Protein AF-A0A2V5S3P6-F1 (afdb_monomer_lite)

Secondary structure (DSSP, 8-state):
----SS---EEEE---------SS---------EEEEE----SSTT---S-EEEETT--EEEESB-GGGS-TT----SEEEEEE-TTS-EEEEE-SGGG-EEEEEEEEE-TTS-EEEEEEEEE-BTTTBTT-SSEEEEEE-TT--EEEEETTTTEEEEE--TT-SSS-TTSBPPPPTTS--SSPPPTTEEE-BTTTSTTSBS--------

pLDDT: mean 84.33, std 18.81, range [26.22, 98.81]

Radius of gyration: 18.45 Å; chains: 1; bounding box: 47×43×59 Å

Sequence (210 aa):
MIYAGKRWLQILKSCRVCENQNLEPVESIVMPKEWYVSFHGGEEKASLNNIHVYSTEGKELRKALNKKSLPEDIVLRELRGFVFGPDQNLYVVNSYFEYSEVLKFKGARNKNGQHDFVQIFVKRHPKMNPGIDHPFNVAFDSEGDLYVSSQNTSLVARYHGPVSKTGEPGTPMPLPEGLGLETELPPGTFVPSAKLESNGLLEVRGVIFA

Foldseek 3Di:
DDDDDPWDKDKDWDDDDDDDDDDDPDPPPPPFTKIWIFTFFADDPPGPLFIWIAGPVGHTDDTAADPVLDDPPDGRGGWAAWDQFPVRWIWIARFDAQALFTWTWGNDADPSNYTHGDGGQAGDDVAQAPQSHRWAYWEADPVQWIWIQHFPQQFIFIFAGPPHPPDDGRGTDAEDPPDDPPDDDGGRGPFGDCVRPVPGGPGDHDDYDD

Structure (mmCIF, N/CA/C/O backbone):
data_AF-A0A2V5S3P6-F1
#
_entry.id   AF-A0A2V5S3P6-F1
#
loop_
_atom_site.group_PDB
_atom_site.id
_atom_site.type_symbol
_atom_site.label_atom_id
_atom_site.label_alt_id
_atom_site.label_comp_id
_atom_site.label_asym_id
_atom_site.label_entity_id
_atom_site.label_seq_id
_atom_site.pdbx_PDB_ins_code
_atom_site.Cartn_x
_atom_site.Cartn_y
_atom_site.Cartn_z
_atom_site.occupancy
_atom_site.B_iso_or_equiv
_atom_site.auth_seq_id
_atom_site.auth_comp_id
_atom_site.auth_asym_id
_atom_site.auth_atom_id
_atom_site.pdbx_PDB_model_num
ATOM 1 N N . MET A 1 1 ? -30.965 -0.345 -3.573 1.00 27.86 1 MET A N 1
ATOM 2 C CA . MET A 1 1 ? -30.393 -0.180 -4.928 1.00 27.86 1 MET A CA 1
ATOM 3 C C . MET A 1 1 ? -29.499 1.043 -4.908 1.00 27.86 1 MET A C 1
ATOM 5 O O . MET A 1 1 ? -30.018 2.136 -4.742 1.00 27.86 1 MET A O 1
ATOM 9 N N . ILE A 1 2 ? -28.182 0.873 -4.999 1.00 26.94 2 ILE A N 1
ATOM 10 C CA . ILE A 1 2 ? -27.252 2.001 -5.120 1.00 26.94 2 ILE A CA 1
ATOM 11 C C . ILE A 1 2 ? -26.622 1.875 -6.503 1.00 26.94 2 ILE A C 1
ATOM 13 O O . ILE A 1 2 ? -25.855 0.951 -6.760 1.00 26.94 2 ILE A O 1
ATOM 17 N N . TYR A 1 3 ? -27.034 2.760 -7.407 1.00 26.22 3 TYR A N 1
ATOM 18 C CA . TYR A 1 3 ? -26.443 2.909 -8.731 1.00 26.22 3 TYR A CA 1
ATOM 19 C C . TYR A 1 3 ? -25.024 3.467 -8.564 1.00 26.22 3 TYR A C 1
ATOM 21 O O . TYR A 1 3 ? -24.847 4.631 -8.210 1.00 26.22 3 TYR A O 1
ATOM 29 N N . ALA A 1 4 ? -24.010 2.637 -8.802 1.00 31.80 4 ALA A N 1
ATOM 30 C CA . ALA A 1 4 ? -22.616 3.057 -8.851 1.00 31.80 4 ALA A CA 1
ATOM 31 C C . ALA A 1 4 ? -22.201 3.249 -10.315 1.00 31.80 4 ALA A C 1
ATOM 33 O O . ALA A 1 4 ? -21.806 2.308 -11.000 1.00 31.80 4 ALA A O 1
ATOM 34 N N . GLY A 1 5 ? -22.293 4.485 -10.808 1.00 32.88 5 GLY A N 1
ATOM 35 C CA . GLY A 1 5 ? -21.608 4.871 -12.039 1.00 32.88 5 GLY A CA 1
ATOM 36 C C . GLY A 1 5 ? -20.095 4.789 -11.823 1.00 32.88 5 GLY A C 1
ATOM 37 O O . GLY A 1 5 ? -19.582 5.458 -10.936 1.00 32.88 5 GLY A O 1
ATOM 38 N N . LYS A 1 6 ? -19.404 3.935 -12.592 1.00 33.91 6 LYS A N 1
ATOM 39 C CA . LYS A 1 6 ? -17.932 3.810 -12.708 1.00 33.91 6 LYS A CA 1
ATOM 40 C C . LYS A 1 6 ? -17.127 4.052 -11.410 1.00 33.91 6 LYS A C 1
ATOM 42 O O . LYS A 1 6 ? -16.164 4.814 -11.418 1.00 33.91 6 LYS A O 1
ATOM 47 N N . ARG A 1 7 ? -17.489 3.409 -10.295 1.00 38.66 7 ARG A N 1
ATOM 48 C CA . ARG A 1 7 ? -16.716 3.455 -9.038 1.00 38.66 7 ARG A CA 1
ATOM 49 C C . ARG A 1 7 ? -16.310 2.044 -8.622 1.00 38.66 7 ARG A C 1
ATOM 51 O O . ARG A 1 7 ? -17.152 1.154 -8.567 1.00 38.66 7 ARG A O 1
ATOM 58 N N . TRP A 1 8 ? -15.018 1.857 -8.364 1.00 46.19 8 TRP A N 1
ATOM 59 C CA . TRP A 1 8 ? -14.445 0.607 -7.860 1.00 46.19 8 TRP A CA 1
ATOM 60 C C . TRP A 1 8 ? -14.711 0.468 -6.359 1.00 46.19 8 TRP A C 1
ATOM 62 O O . TRP A 1 8 ? -14.693 1.466 -5.639 1.00 46.19 8 TRP A O 1
ATOM 72 N N . LEU A 1 9 ? -14.965 -0.761 -5.904 1.00 42.97 9 LEU A N 1
ATOM 73 C CA . LEU A 1 9 ? -15.292 -1.091 -4.518 1.00 42.97 9 LEU A CA 1
ATOM 74 C C . LEU A 1 9 ? -14.493 -2.328 -4.098 1.00 42.97 9 LEU A C 1
ATOM 76 O O . LEU A 1 9 ? -14.594 -3.365 -4.751 1.00 42.97 9 LEU A O 1
ATOM 80 N N . GLN A 1 10 ? -13.738 -2.232 -3.005 1.00 62.22 10 GLN A N 1
ATOM 81 C CA . GLN A 1 10 ? -13.114 -3.388 -2.360 1.00 62.22 10 GLN A CA 1
ATOM 82 C C . GLN A 1 10 ? -13.730 -3.595 -0.978 1.00 62.22 10 GLN A C 1
ATOM 84 O O . GLN A 1 10 ? -13.908 -2.638 -0.223 1.00 62.22 10 GLN A O 1
ATOM 89 N N . ILE A 1 11 ? -14.065 -4.849 -0.662 1.00 61.72 11 ILE A N 1
ATOM 90 C CA . ILE A 1 11 ? -14.705 -5.248 0.594 1.00 61.72 11 ILE A CA 1
ATOM 91 C C . ILE A 1 11 ? -13.843 -6.320 1.254 1.00 61.72 11 ILE A C 1
ATOM 93 O O . ILE A 1 11 ? -13.589 -7.362 0.652 1.00 61.72 11 ILE A O 1
ATOM 97 N N . LEU A 1 12 ? -13.449 -6.092 2.506 1.00 65.56 12 LEU A N 1
ATOM 98 C CA . LEU A 1 12 ? -12.812 -7.108 3.343 1.00 65.56 12 LEU A CA 1
ATOM 99 C C . LEU A 1 12 ? -13.723 -7.455 4.528 1.00 65.56 12 LEU A C 1
ATOM 101 O O . LEU A 1 12 ? -14.222 -6.560 5.218 1.00 65.56 12 LEU A O 1
ATOM 105 N N . LYS A 1 13 ? -13.914 -8.754 4.784 1.00 56.31 13 LYS A N 1
ATOM 106 C CA . LYS A 1 13 ? -14.600 -9.266 5.979 1.00 56.31 13 LYS A CA 1
ATOM 107 C C . LYS A 1 13 ? -13.565 -9.568 7.062 1.00 56.31 13 LYS A C 1
ATOM 109 O O . LYS A 1 13 ? -12.639 -10.332 6.816 1.00 56.31 13 LYS A O 1
ATOM 114 N N . SER A 1 14 ? -13.727 -9.006 8.258 1.00 43.50 14 SER A N 1
ATOM 115 C CA . SER A 1 14 ? -12.896 -9.369 9.415 1.00 43.50 14 SER A CA 1
ATOM 116 C C . SER A 1 14 ? -13.523 -10.543 10.175 1.00 43.50 14 SER A C 1
ATOM 118 O O . SER A 1 14 ? -14.691 -10.471 10.556 1.00 43.50 14 SER A O 1
ATOM 120 N N . CYS A 1 15 ? -12.763 -11.619 10.400 1.00 37.69 15 CYS A N 1
ATOM 121 C CA . CYS A 1 15 ? -13.122 -12.724 11.291 1.00 37.69 15 CYS A CA 1
ATOM 122 C C . CYS A 1 15 ? -11.864 -13.138 12.075 1.00 37.69 15 CYS A C 1
ATOM 124 O O . CYS A 1 15 ? -10.839 -13.422 11.462 1.00 37.69 15 CYS A O 1
ATOM 126 N N . ARG A 1 16 ? -11.912 -13.152 13.412 1.00 49.88 16 ARG A N 1
ATOM 127 C CA . ARG A 1 16 ? -10.867 -13.752 14.261 1.00 49.88 16 ARG A CA 1
ATOM 128 C C . ARG A 1 16 ? -11.529 -14.734 15.216 1.00 49.88 16 ARG A C 1
ATOM 130 O O . ARG A 1 16 ? -12.389 -14.329 15.991 1.00 49.88 16 ARG A O 1
ATOM 137 N N . VAL A 1 17 ? -11.090 -15.987 15.170 1.00 36.72 17 VAL A N 1
ATOM 138 C CA . VAL A 1 17 ? -11.296 -16.976 16.231 1.00 36.72 17 VAL A CA 1
ATOM 139 C C . VAL A 1 17 ? -9.906 -17.289 16.778 1.00 36.72 17 VAL A C 1
ATOM 141 O O . VAL A 1 17 ? -9.041 -17.724 16.024 1.00 36.72 17 VAL A O 1
ATOM 144 N N . CYS A 1 18 ? -9.674 -17.001 18.057 1.00 35.94 18 CYS A N 1
ATOM 145 C CA . CYS A 1 18 ? -8.520 -17.509 18.794 1.00 35.94 18 CYS A CA 1
ATOM 146 C C . CYS A 1 18 ? -9.047 -18.612 19.711 1.00 35.94 18 CYS A C 1
ATOM 148 O O . CYS A 1 18 ? -9.806 -18.321 20.630 1.00 35.94 18 CYS A O 1
ATOM 150 N N . GLU A 1 19 ? -8.672 -19.859 19.453 1.00 40.91 19 GLU A N 1
ATOM 151 C CA . GLU A 1 19 ? -8.970 -20.994 20.326 1.00 40.91 19 GLU A CA 1
ATOM 152 C C . GLU A 1 19 ? -7.702 -21.361 21.102 1.00 40.91 19 GLU A C 1
ATOM 154 O O . GLU A 1 19 ? -6.675 -21.656 20.493 1.00 40.91 19 GLU A O 1
ATOM 159 N N . ASN A 1 20 ? -7.762 -21.331 22.440 1.00 36.97 20 ASN A N 1
ATOM 160 C CA . ASN A 1 20 ? -7.074 -22.321 23.269 1.00 36.97 20 ASN A CA 1
ATOM 1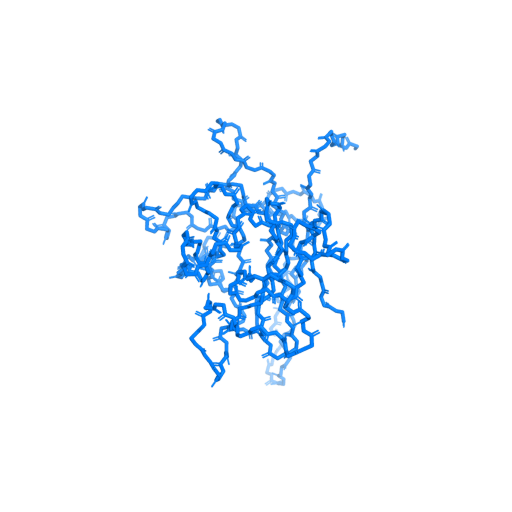61 C C . ASN A 1 20 ? -7.596 -22.356 24.720 1.00 36.97 20 ASN A C 1
ATOM 163 O O . ASN A 1 20 ? -7.468 -21.396 25.471 1.00 36.97 20 ASN A O 1
ATOM 167 N N . GLN A 1 21 ? -8.175 -23.520 25.024 1.00 50.41 21 GLN A N 1
ATOM 168 C CA . GLN A 1 21 ? -8.233 -24.323 26.253 1.00 50.41 21 GLN A CA 1
ATOM 169 C C . GLN A 1 21 ? -8.427 -23.675 27.640 1.00 50.41 21 GLN A C 1
ATOM 171 O O . GLN A 1 21 ? -7.548 -23.014 28.179 1.00 50.41 21 GLN A O 1
ATOM 176 N N . ASN A 1 22 ? -9.552 -24.098 28.242 1.00 51.78 22 ASN A N 1
ATOM 177 C CA . ASN A 1 22 ? -9.883 -24.233 29.666 1.00 51.78 22 ASN A CA 1
ATOM 178 C C . ASN A 1 22 ? -9.693 -23.000 30.554 1.00 51.78 22 ASN A C 1
ATOM 180 O O . ASN A 1 22 ? -8.595 -22.801 31.050 1.00 51.78 22 ASN A O 1
ATOM 184 N N . LEU A 1 23 ? -10.795 -22.283 30.837 1.00 44.12 23 LEU A N 1
ATOM 185 C CA . LEU A 1 23 ? -11.128 -21.592 32.102 1.00 44.12 23 LEU A CA 1
ATOM 186 C C . LEU A 1 23 ? -12.479 -20.853 31.931 1.00 44.12 23 LEU A C 1
ATOM 188 O O . LEU A 1 23 ? -12.501 -19.897 31.170 1.00 44.12 23 LEU A O 1
ATOM 192 N N . GLU A 1 24 ? -13.536 -21.294 32.647 1.00 44.84 24 GLU A N 1
ATOM 193 C CA . GLU A 1 24 ? -14.868 -20.660 32.897 1.00 44.84 24 GLU A CA 1
ATOM 194 C C . GLU A 1 24 ? -15.646 -20.073 31.679 1.00 44.84 24 GLU A C 1
ATOM 196 O O . GLU A 1 24 ? -15.059 -19.688 30.673 1.00 44.84 24 GLU A O 1
ATOM 201 N N . PRO A 1 25 ? -16.995 -19.984 31.691 1.00 42.31 25 PRO A N 1
ATOM 202 C CA . PRO A 1 25 ? -17.735 -19.427 30.560 1.00 42.31 25 PRO A CA 1
ATOM 203 C C . PRO A 1 25 ? -17.554 -17.903 30.524 1.00 42.31 25 PRO A C 1
ATOM 205 O O . PRO A 1 25 ? -18.368 -17.143 31.043 1.00 42.31 25 PRO A O 1
ATOM 208 N N . VAL A 1 26 ? -16.469 -17.439 29.904 1.00 47.41 26 VAL A N 1
ATOM 209 C CA . VAL A 1 26 ? -16.343 -16.046 29.484 1.00 47.41 26 VAL A CA 1
ATOM 210 C C . VAL A 1 26 ? -17.386 -15.844 28.396 1.00 47.41 26 VAL A C 1
ATOM 212 O O . VAL A 1 26 ? -17.332 -16.505 27.358 1.00 47.41 26 VAL A O 1
ATOM 215 N N . GLU A 1 27 ? -18.357 -14.970 28.659 1.00 44.97 27 GLU A N 1
ATOM 216 C CA . GLU A 1 27 ? -19.342 -14.505 27.688 1.00 44.97 27 GLU A CA 1
ATOM 217 C C . GLU A 1 27 ? -18.613 -14.249 26.363 1.00 44.97 27 GLU A C 1
ATOM 219 O O . GLU A 1 27 ? -17.736 -13.384 26.280 1.00 44.97 27 GLU A O 1
ATOM 224 N N . SER A 1 28 ? -18.864 -15.097 25.359 1.00 48.84 28 SER A N 1
ATOM 225 C CA . SER A 1 28 ? -18.112 -15.044 24.113 1.00 48.84 28 SER A CA 1
ATOM 226 C C . SER A 1 28 ? -18.366 -13.673 23.507 1.00 48.84 28 SER A C 1
ATOM 228 O O . SER A 1 28 ? -19.479 -13.399 23.051 1.00 48.84 28 SER A O 1
ATOM 230 N N . ILE A 1 29 ? -17.363 -12.796 23.522 1.00 46.53 29 ILE A N 1
ATOM 231 C CA . ILE A 1 29 ? -17.435 -11.524 22.814 1.00 46.53 29 ILE A CA 1
ATOM 232 C C . ILE A 1 29 ? -17.478 -11.894 21.334 1.00 46.53 29 ILE A C 1
ATOM 234 O O . ILE A 1 29 ? -16.446 -12.063 20.682 1.00 46.53 29 ILE A O 1
ATOM 238 N N . VAL A 1 30 ? -18.687 -12.076 20.801 1.00 52.56 30 VAL A N 1
ATOM 239 C CA . VAL A 1 30 ? -18.917 -12.183 19.368 1.00 52.56 30 VAL A CA 1
ATOM 240 C C . VAL A 1 30 ? -18.540 -10.823 18.819 1.00 52.56 30 VAL A C 1
ATOM 242 O O . VAL A 1 30 ? -19.309 -9.865 18.884 1.00 52.56 30 VAL A O 1
ATOM 245 N N . MET A 1 31 ? -17.305 -10.716 18.339 1.00 54.06 31 MET A N 1
ATOM 246 C CA . MET A 1 31 ? -16.857 -9.524 17.646 1.00 54.06 31 MET A CA 1
ATOM 247 C C . MET A 1 31 ? -17.842 -9.277 16.502 1.00 54.06 31 MET A C 1
ATOM 249 O O . MET A 1 31 ? -18.037 -10.180 15.678 1.00 54.06 31 MET A O 1
ATOM 253 N N . PRO A 1 32 ? -18.497 -8.104 16.449 1.00 60.44 32 PRO A N 1
ATOM 254 C CA . PRO A 1 32 ? -19.438 -7.825 15.383 1.00 60.44 32 PRO A CA 1
ATOM 255 C C . PRO A 1 32 ? -18.713 -7.997 14.050 1.00 60.44 32 PRO A C 1
ATOM 257 O O . PRO A 1 32 ? -17.581 -7.538 13.871 1.00 60.44 32 PRO A O 1
ATOM 260 N N . LYS A 1 33 ? -19.354 -8.715 13.127 1.00 81.44 33 LYS A N 1
ATOM 261 C CA . LYS A 1 33 ? -18.861 -8.842 11.760 1.00 81.44 33 LYS A CA 1
ATOM 262 C C . LYS A 1 33 ? -18.916 -7.450 11.139 1.00 81.44 33 LYS A C 1
ATOM 264 O O . LYS A 1 33 ? -19.984 -6.863 10.992 1.00 81.44 33 LYS A O 1
ATOM 269 N N . GLU A 1 34 ? -17.753 -6.917 10.804 1.00 90.00 34 GLU A N 1
ATOM 270 C CA . GLU A 1 34 ? -17.606 -5.580 10.238 1.00 90.00 34 GLU A CA 1
ATOM 271 C C . GLU A 1 34 ? -17.041 -5.672 8.823 1.00 90.00 34 GLU A C 1
ATOM 273 O O . GLU A 1 34 ? -16.213 -6.539 8.518 1.00 90.00 34 GLU A O 1
ATOM 278 N N . TRP A 1 35 ? -17.490 -4.770 7.955 1.00 93.00 35 TRP A N 1
ATOM 279 C CA . TRP A 1 35 ? -17.031 -4.648 6.577 1.00 93.00 35 TRP A CA 1
ATOM 280 C C . TRP A 1 35 ? -16.175 -3.406 6.435 1.00 93.00 35 TRP A C 1
ATOM 282 O O . TRP A 1 35 ? -16.624 -2.299 6.724 1.00 93.00 35 TRP A O 1
ATOM 292 N N . TYR A 1 36 ? -14.947 -3.599 5.972 1.00 94.94 36 TYR A N 1
ATOM 293 C CA . TYR A 1 36 ? -14.055 -2.511 5.606 1.00 94.94 36 TYR A CA 1
ATOM 294 C C . TYR A 1 36 ? -14.283 -2.207 4.132 1.00 94.94 36 TYR A C 1
ATOM 296 O O . TYR A 1 36 ? -14.281 -3.124 3.308 1.00 94.94 36 TYR A O 1
ATOM 304 N N . VAL A 1 37 ? -14.494 -0.934 3.818 1.00 93.81 37 VAL A N 1
ATOM 305 C CA . VAL A 1 37 ? -14.849 -0.469 2.480 1.00 93.81 37 VAL A CA 1
ATOM 306 C C . VAL A 1 37 ? -13.995 0.743 2.128 1.00 93.81 37 VAL A C 1
ATOM 308 O O . VAL A 1 37 ? -14.043 1.765 2.817 1.00 93.81 37 VAL A O 1
ATOM 311 N N . SER A 1 38 ? -13.200 0.635 1.065 1.00 91.00 38 SER A N 1
ATOM 312 C CA . SER A 1 38 ? -12.535 1.788 0.456 1.00 91.00 38 SER A CA 1
ATOM 313 C C . SER A 1 38 ? -13.420 2.394 -0.631 1.00 91.00 38 SER A C 1
ATOM 315 O O . SER A 1 38 ? -14.218 1.712 -1.275 1.00 91.00 38 SER A O 1
ATOM 317 N N . PHE A 1 39 ? -13.281 3.702 -0.819 1.00 85.38 39 PHE A N 1
ATOM 318 C CA . PHE A 1 39 ? -13.956 4.456 -1.865 1.00 85.38 39 PHE A CA 1
ATOM 319 C C . PHE A 1 39 ? -12.922 5.235 -2.655 1.00 85.38 39 PHE A C 1
ATOM 321 O O . PHE A 1 39 ? -11.867 5.586 -2.127 1.00 85.38 39 PHE A O 1
ATOM 328 N N . HIS A 1 40 ? -13.265 5.572 -3.896 1.00 75.94 40 HIS A N 1
ATOM 329 C CA . HIS A 1 40 ? -12.470 6.525 -4.653 1.00 75.94 40 HIS A CA 1
ATOM 330 C C . HIS A 1 40 ? -12.340 7.839 -3.860 1.00 75.94 40 HIS A C 1
ATOM 332 O O . HIS A 1 40 ? -13.338 8.395 -3.391 1.00 75.94 40 HIS A O 1
ATOM 338 N N . GLY A 1 41 ? -11.095 8.257 -3.642 1.00 79.75 41 GLY A N 1
ATOM 339 C CA . GLY A 1 41 ? -10.736 9.495 -2.954 1.00 79.75 41 GLY A CA 1
ATOM 340 C C . GLY A 1 41 ? -10.376 10.596 -3.947 1.00 79.75 41 GLY A C 1
ATOM 341 O O . GLY A 1 41 ? -10.756 10.523 -5.109 1.00 79.75 41 GLY A O 1
ATOM 342 N N . GLY A 1 42 ? -9.632 11.599 -3.487 1.00 80.38 42 GLY A N 1
ATOM 343 C CA . GLY A 1 42 ? -9.180 12.714 -4.322 1.00 80.38 42 GLY A CA 1
ATOM 344 C C . GLY A 1 42 ? -9.042 14.020 -3.544 1.00 80.38 42 GLY A C 1
ATOM 345 O O . GLY A 1 42 ? -9.050 14.036 -2.310 1.00 80.38 42 GLY A O 1
ATOM 346 N N . GLU A 1 43 ? -8.902 15.129 -4.266 1.00 81.94 43 GLU A N 1
ATOM 347 C CA . GLU A 1 43 ? -8.795 16.474 -3.677 1.00 81.94 43 GLU A CA 1
ATOM 348 C C . GLU A 1 43 ? -10.151 17.142 -3.434 1.00 81.94 43 GLU A C 1
ATOM 350 O O . GLU A 1 43 ? -10.244 18.127 -2.701 1.00 81.94 43 GLU A O 1
ATOM 355 N N . GLU A 1 44 ? -11.225 16.603 -4.013 1.00 82.06 44 GLU A N 1
ATOM 356 C CA . GLU A 1 44 ? -12.555 17.184 -3.874 1.00 82.06 44 GLU A CA 1
ATOM 357 C C . GLU A 1 44 ? -13.019 17.166 -2.414 1.00 82.06 44 GLU A C 1
ATOM 359 O O . GLU A 1 44 ? -12.782 16.205 -1.680 1.00 82.06 44 GLU A O 1
ATOM 364 N N . LYS A 1 45 ? -13.777 18.188 -2.002 1.00 76.12 45 LYS A N 1
ATOM 365 C CA . LYS A 1 45 ? -14.318 18.312 -0.636 1.00 76.12 45 LYS A CA 1
ATOM 366 C C . LYS A 1 45 ? -15.151 17.098 -0.195 1.00 76.12 45 LYS A C 1
ATOM 368 O O . LYS A 1 45 ? -15.219 16.806 0.996 1.00 76.12 45 LYS A O 1
ATOM 373 N N . ALA A 1 46 ? -15.789 16.410 -1.143 1.00 77.31 46 ALA A N 1
ATOM 374 C CA . ALA A 1 46 ? -16.591 15.213 -0.894 1.00 77.31 46 ALA A CA 1
ATOM 375 C C . ALA A 1 46 ? -15.760 13.914 -0.809 1.00 77.31 46 ALA A C 1
ATOM 377 O O . ALA A 1 46 ? -16.317 12.853 -0.523 1.00 77.31 46 ALA A O 1
ATOM 378 N N . SER A 1 47 ? -14.446 13.979 -1.042 1.00 81.12 47 SER A N 1
ATOM 379 C CA . SER A 1 47 ? -13.558 12.816 -1.027 1.00 81.12 47 SER A CA 1
ATOM 380 C C . SER A 1 47 ? -13.451 12.222 0.372 1.00 81.12 47 SER A C 1
ATOM 382 O O . SER A 1 47 ? -13.118 12.900 1.347 1.00 81.12 47 SER A O 1
ATOM 384 N N . LEU A 1 48 ? -13.695 10.918 0.472 1.00 82.00 48 LEU A N 1
ATOM 385 C CA . LEU A 1 48 ? -13.739 10.223 1.756 1.00 82.00 48 LEU A CA 1
ATOM 386 C C . LEU A 1 48 ? -12.335 9.981 2.341 1.00 82.00 48 LEU A C 1
ATOM 388 O O . LEU A 1 48 ? -12.156 10.081 3.561 1.00 82.00 48 LEU A O 1
ATOM 392 N N . ASN A 1 49 ? -11.321 9.773 1.485 1.00 90.88 49 ASN A N 1
ATOM 393 C CA . ASN A 1 49 ? -9.887 9.707 1.822 1.00 90.88 49 ASN A CA 1
ATOM 394 C C . ASN A 1 49 ? -9.597 8.936 3.133 1.00 90.88 49 ASN A C 1
ATOM 396 O O . ASN A 1 49 ? -8.844 9.397 4.001 1.00 90.88 49 ASN A O 1
ATOM 400 N N . ASN A 1 50 ? -10.314 7.828 3.342 1.00 95.06 50 ASN A N 1
ATOM 401 C CA . ASN A 1 50 ? -10.202 6.879 4.449 1.00 95.06 50 ASN A CA 1
ATOM 402 C C . ASN A 1 50 ? -10.946 5.587 4.054 1.00 95.06 50 ASN A C 1
ATOM 404 O O . ASN A 1 50 ? -11.748 5.586 3.120 1.00 95.06 50 ASN A O 1
ATOM 408 N N . ILE A 1 51 ? -10.707 4.506 4.789 1.00 96.31 51 ILE A N 1
ATOM 409 C CA . ILE A 1 51 ? -11.511 3.285 4.729 1.00 96.31 51 ILE A CA 1
ATOM 410 C C . ILE A 1 51 ? -12.670 3.445 5.718 1.00 96.31 51 ILE A C 1
ATOM 412 O O . ILE A 1 51 ? -12.462 3.815 6.875 1.00 96.31 51 ILE A O 1
ATOM 416 N N . HIS A 1 52 ? -13.890 3.174 5.277 1.00 95.19 52 HIS A N 1
ATOM 417 C CA . HIS A 1 52 ? -15.087 3.243 6.108 1.00 95.19 52 HIS A CA 1
ATOM 418 C C . HIS A 1 52 ? -15.483 1.845 6.562 1.00 95.19 52 HIS A C 1
ATOM 420 O O . HIS A 1 52 ? -15.393 0.878 5.807 1.00 95.19 52 HIS A O 1
ATOM 426 N N . VAL A 1 53 ? -15.899 1.743 7.817 1.00 95.12 53 VAL A N 1
ATOM 427 C CA . VAL A 1 53 ? -16.318 0.490 8.433 1.00 95.12 53 VAL A CA 1
ATOM 428 C C . VAL A 1 53 ? -17.829 0.497 8.569 1.00 95.12 53 VAL A C 1
ATOM 430 O O . VAL A 1 53 ? -18.387 1.436 9.138 1.00 95.12 53 VAL A O 1
ATOM 433 N N . TYR A 1 54 ? -18.470 -0.564 8.096 1.00 94.44 54 TYR A N 1
ATOM 434 C CA . TYR A 1 54 ? -19.909 -0.785 8.185 1.00 94.44 54 TYR A CA 1
ATOM 435 C C . TYR A 1 54 ? -20.213 -2.056 8.983 1.00 94.44 54 TYR A C 1
ATOM 437 O O . TYR A 1 54 ? -19.394 -2.976 9.028 1.00 94.44 54 TYR A O 1
ATOM 445 N N . SER A 1 55 ? -21.394 -2.129 9.594 1.00 92.06 55 SER A N 1
ATOM 446 C CA . SER A 1 55 ? -21.936 -3.400 10.080 1.00 92.06 55 SER A CA 1
ATOM 447 C C . SER A 1 55 ? -22.360 -4.290 8.907 1.00 92.06 55 SER A C 1
ATOM 449 O O . SER A 1 55 ? -22.504 -3.815 7.775 1.00 92.06 55 SER A O 1
ATOM 451 N N . THR A 1 56 ? -22.610 -5.574 9.163 1.00 88.00 56 THR A N 1
ATOM 452 C CA . THR A 1 56 ? -23.153 -6.508 8.159 1.00 88.00 56 THR A CA 1
ATOM 453 C C . THR A 1 56 ? -24.532 -6.125 7.625 1.00 88.00 56 THR A C 1
ATOM 455 O O . THR A 1 56 ? -24.930 -6.589 6.561 1.00 88.00 56 THR A O 1
ATOM 458 N N . GLU A 1 57 ? -25.240 -5.247 8.327 1.00 90.44 57 GLU A N 1
ATOM 459 C CA . GLU A 1 57 ? -26.549 -4.702 7.963 1.00 90.44 57 GLU A CA 1
ATOM 460 C C . GLU A 1 57 ? -26.418 -3.378 7.187 1.00 90.44 57 GLU A C 1
ATOM 462 O O . GLU A 1 57 ? -27.420 -2.773 6.814 1.00 90.44 57 GLU A O 1
ATOM 467 N N . GLY A 1 58 ? -25.188 -2.909 6.941 1.00 88.69 58 GLY A N 1
ATOM 468 C CA . GLY A 1 58 ? -24.905 -1.707 6.157 1.00 88.69 58 GLY A CA 1
ATOM 469 C C . GLY A 1 58 ? -24.926 -0.396 6.946 1.00 88.69 58 GLY A C 1
ATOM 470 O O . GLY A 1 58 ? -24.869 0.672 6.339 1.00 88.69 58 GLY A O 1
ATOM 471 N N . LYS A 1 59 ? -24.977 -0.432 8.285 1.00 93.44 59 LYS A N 1
ATOM 472 C CA . LYS A 1 59 ? -24.856 0.780 9.112 1.00 93.44 59 LYS A CA 1
ATOM 473 C C . LYS A 1 59 ? -23.403 1.249 9.140 1.00 93.44 59 LYS A C 1
ATOM 475 O O . LYS A 1 59 ? -22.533 0.476 9.530 1.00 93.44 59 LYS A O 1
ATOM 480 N N . GLU A 1 60 ? -23.134 2.506 8.789 1.00 94.00 60 GLU A N 1
ATOM 481 C CA . GLU A 1 60 ? -21.794 3.085 8.958 1.00 94.00 60 GLU A CA 1
ATOM 482 C C . GLU A 1 60 ? -21.436 3.161 10.448 1.00 94.00 60 GLU A C 1
ATOM 484 O O . GLU A 1 60 ? -22.214 3.652 11.269 1.00 94.00 60 GLU A O 1
ATOM 489 N N . LEU A 1 61 ? -20.256 2.654 10.799 1.00 94.06 61 LEU A N 1
ATOM 490 C CA . LEU A 1 61 ? -19.775 2.575 12.174 1.00 94.06 61 LEU A CA 1
ATOM 491 C C . LEU A 1 61 ? -18.711 3.634 12.455 1.00 94.06 61 LEU A C 1
ATOM 493 O O . LEU A 1 61 ? -18.811 4.355 13.445 1.00 94.06 61 LEU A O 1
ATOM 497 N N . ARG A 1 62 ? -17.663 3.698 11.623 1.00 95.12 62 ARG A N 1
ATOM 498 C CA . ARG A 1 62 ? -16.502 4.582 11.829 1.00 95.12 62 ARG A CA 1
ATOM 499 C C . ARG A 1 62 ? -15.589 4.646 10.605 1.00 95.12 62 ARG A C 1
ATOM 501 O O . ARG A 1 62 ? -15.690 3.838 9.688 1.00 95.12 62 ARG A O 1
ATOM 508 N N . LYS A 1 63 ? -14.601 5.540 10.669 1.00 96.31 63 LYS A N 1
ATOM 509 C CA . LYS A 1 63 ? -13.409 5.518 9.808 1.00 96.31 63 LYS A CA 1
ATOM 510 C C . LYS A 1 63 ? -12.365 4.570 10.388 1.00 96.31 63 LYS A C 1
ATOM 512 O O . LYS A 1 63 ? -12.033 4.688 11.567 1.00 96.31 63 LYS A O 1
ATOM 517 N N . ALA A 1 64 ? -11.827 3.674 9.571 1.00 97.56 64 ALA A N 1
ATOM 518 C CA . ALA A 1 64 ? -10.883 2.655 10.005 1.00 97.56 64 ALA A CA 1
ATOM 519 C C . ALA A 1 64 ? -9.505 3.225 10.352 1.00 97.56 64 ALA A C 1
ATOM 521 O O . ALA A 1 64 ? -8.900 2.761 11.309 1.00 97.56 64 ALA A O 1
ATOM 522 N N . LEU A 1 65 ? -8.998 4.205 9.597 1.00 98.25 65 LEU A N 1
ATOM 523 C CA . LEU A 1 65 ? -7.631 4.707 9.770 1.00 98.25 65 LEU A CA 1
ATOM 524 C C . LEU A 1 65 ? -7.610 5.925 10.695 1.00 98.25 65 LEU A C 1
ATOM 526 O O . LEU A 1 65 ? -8.350 6.895 10.473 1.00 98.25 65 LEU A O 1
ATOM 530 N N . ASN A 1 66 ? -6.746 5.897 11.711 1.00 97.88 66 ASN A N 1
ATOM 531 C CA . ASN A 1 66 ? -6.559 7.013 12.629 1.00 97.88 66 ASN A CA 1
ATOM 532 C C . ASN A 1 66 ? -5.713 8.117 11.976 1.00 97.88 66 ASN A C 1
ATOM 534 O O . ASN A 1 66 ? -4.487 8.122 12.071 1.00 97.88 66 ASN A O 1
ATOM 538 N N . LYS A 1 67 ? -6.372 9.112 11.374 1.00 95.50 67 LYS A N 1
ATOM 539 C CA . LYS A 1 67 ? -5.677 10.246 10.743 1.00 95.50 67 LYS A CA 1
ATOM 540 C C . LYS A 1 67 ? -4.780 11.040 11.701 1.00 95.50 67 LYS A C 1
ATOM 542 O O . LYS A 1 67 ? -3.818 11.634 11.248 1.00 95.50 67 LYS A O 1
ATOM 547 N N . LYS A 1 68 ? -5.061 11.037 13.010 1.00 96.50 68 LYS A N 1
ATOM 548 C CA . LYS A 1 68 ? -4.253 11.769 14.004 1.00 96.50 68 LYS A CA 1
ATOM 549 C C . LYS A 1 68 ? -2.901 11.113 14.293 1.00 96.50 68 LYS A C 1
ATOM 551 O O . LYS A 1 68 ? -2.074 11.723 14.952 1.00 96.50 68 LYS A O 1
ATOM 556 N N . SER A 1 69 ? -2.711 9.866 13.864 1.00 98.06 69 SER A N 1
ATOM 557 C CA . SER A 1 69 ? -1.438 9.149 14.003 1.00 98.06 69 SER A CA 1
ATOM 558 C C . SER A 1 69 ? -0.500 9.341 12.809 1.00 98.06 69 SER A C 1
ATOM 560 O O . SER A 1 69 ? 0.626 8.857 12.846 1.00 98.06 69 SER A O 1
ATOM 562 N N . LEU A 1 70 ? -0.965 10.011 11.750 1.00 97.50 70 LEU A N 1
ATOM 563 C CA . LEU A 1 70 ? -0.159 10.283 10.565 1.00 97.50 70 LEU A CA 1
ATOM 564 C C . LEU A 1 70 ? 0.817 11.434 10.849 1.00 97.50 70 LEU A C 1
ATOM 566 O O . LEU A 1 70 ? 0.400 12.426 11.454 1.00 97.50 70 LEU A O 1
ATOM 570 N N . PRO A 1 71 ? 2.074 11.337 10.387 1.00 95.94 71 PRO A N 1
ATOM 571 C CA . PRO A 1 71 ? 2.951 12.494 10.255 1.00 95.94 71 PRO A CA 1
ATOM 572 C C . PRO A 1 71 ? 2.327 13.563 9.343 1.00 95.94 71 PRO A C 1
ATOM 574 O O . PRO A 1 71 ? 1.491 13.248 8.495 1.00 95.94 71 PRO A O 1
ATOM 577 N N . GLU A 1 72 ? 2.733 14.823 9.509 1.00 91.56 72 GLU A N 1
ATOM 578 C CA . GLU A 1 72 ? 2.136 15.965 8.795 1.00 91.56 72 GLU A CA 1
ATOM 579 C C . GLU A 1 72 ? 2.285 15.885 7.268 1.00 91.56 72 GLU A C 1
ATOM 581 O O . GLU A 1 72 ? 1.406 16.344 6.538 1.00 91.56 72 GLU A O 1
ATOM 586 N N . ASP A 1 73 ? 3.364 15.272 6.781 1.00 90.12 73 ASP A N 1
ATOM 587 C CA . ASP A 1 73 ? 3.658 15.088 5.358 1.00 90.12 73 ASP A CA 1
ATOM 588 C C . ASP A 1 73 ? 2.900 13.911 4.725 1.00 90.12 73 ASP A C 1
ATOM 590 O O . ASP A 1 73 ? 2.869 13.786 3.499 1.00 90.12 73 ASP A O 1
ATOM 594 N N . ILE A 1 74 ? 2.242 13.070 5.531 1.00 92.38 74 ILE A N 1
ATOM 595 C CA . ILE A 1 74 ? 1.485 11.919 5.039 1.00 92.38 74 ILE A CA 1
ATOM 596 C C . ILE A 1 74 ? 0.015 12.269 4.921 1.00 92.38 74 ILE A C 1
ATOM 598 O O . ILE A 1 74 ? -0.729 12.365 5.903 1.00 92.38 74 ILE A O 1
ATOM 602 N N . VAL A 1 75 ? -0.442 12.361 3.677 1.00 91.44 75 VAL A N 1
ATOM 603 C CA . VAL A 1 75 ? -1.826 12.703 3.385 1.00 91.44 75 VAL A CA 1
ATOM 604 C C . VAL A 1 75 ? -2.542 11.540 2.712 1.00 91.44 75 VAL A C 1
ATOM 606 O O . VAL A 1 75 ? -2.198 11.109 1.613 1.00 91.44 75 VAL A O 1
ATOM 609 N N . LEU A 1 76 ? -3.596 11.044 3.366 1.00 93.06 76 LEU A N 1
ATOM 610 C CA . LEU A 1 76 ? -4.474 10.040 2.763 1.00 93.06 76 LEU A CA 1
ATOM 611 C C . LEU A 1 76 ? -5.250 10.675 1.606 1.00 93.06 76 LEU A C 1
ATOM 613 O O . LEU A 1 76 ? -5.945 11.682 1.795 1.00 93.06 76 LEU A O 1
ATOM 617 N N . ARG A 1 77 ? -5.140 10.070 0.425 1.00 90.38 77 ARG A N 1
ATOM 618 C CA . ARG A 1 77 ? -5.816 10.477 -0.809 1.00 90.38 77 ARG A CA 1
ATOM 619 C C . ARG A 1 77 ? -6.658 9.310 -1.325 1.00 90.38 77 ARG A C 1
ATOM 621 O O . ARG A 1 77 ? -7.442 8.743 -0.564 1.00 90.38 77 ARG A O 1
ATOM 628 N N . GLU A 1 78 ? -6.518 8.965 -2.601 1.00 90.81 78 GLU A N 1
ATOM 629 C CA . GLU A 1 78 ? -7.193 7.857 -3.271 1.00 90.81 78 GLU A CA 1
ATOM 630 C C . GLU A 1 78 ? -6.776 6.503 -2.682 1.00 90.81 78 GLU A C 1
ATOM 632 O O . GLU A 1 78 ? -5.937 5.791 -3.239 1.00 90.81 78 GLU A O 1
ATOM 637 N N . LEU A 1 79 ? -7.357 6.142 -1.538 1.00 94.12 79 LEU A N 1
ATOM 638 C CA . LEU A 1 79 ? -7.140 4.831 -0.945 1.00 94.12 79 LEU A CA 1
ATOM 639 C C . LEU A 1 79 ? -7.842 3.766 -1.787 1.00 94.12 79 LEU A C 1
ATOM 641 O O . LEU A 1 79 ? -9.034 3.887 -2.071 1.00 94.12 79 LEU A O 1
ATOM 645 N N . ARG A 1 80 ? -7.108 2.727 -2.185 1.00 93.19 80 ARG A N 1
ATOM 646 C CA . ARG A 1 80 ? -7.620 1.658 -3.058 1.00 93.19 80 ARG A CA 1
ATOM 647 C C . ARG A 1 80 ? -7.512 0.304 -2.367 1.00 93.19 80 ARG A C 1
ATOM 649 O O . ARG A 1 80 ? -8.223 0.085 -1.386 1.00 93.19 80 ARG A O 1
ATOM 656 N N . GLY A 1 81 ? -6.629 -0.552 -2.883 1.00 94.00 81 GLY A N 1
ATOM 657 C CA . GLY A 1 81 ? -6.178 -1.810 -2.310 1.00 94.00 81 GLY A CA 1
ATOM 658 C C . GLY A 1 81 ? -5.951 -1.752 -0.811 1.00 94.00 81 GLY A C 1
ATOM 659 O O . GLY A 1 81 ? -5.233 -0.866 -0.352 1.00 94.00 81 GLY A O 1
ATOM 660 N N . PHE A 1 82 ?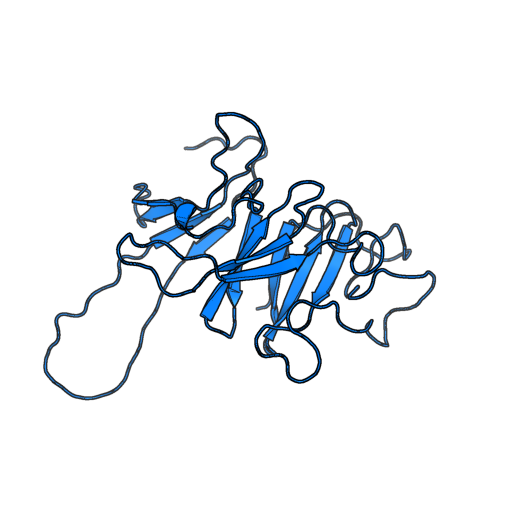 -6.458 -2.714 -0.048 1.00 96.75 82 PHE A N 1
ATOM 661 C CA . PHE A 1 82 ? -5.948 -2.954 1.302 1.00 96.75 82 PHE A CA 1
ATOM 662 C C . PHE A 1 82 ? -6.065 -4.418 1.726 1.00 96.75 82 PHE A C 1
ATOM 664 O O . PHE A 1 82 ? -6.968 -5.135 1.296 1.00 96.75 82 PHE A O 1
ATOM 671 N N . VAL A 1 83 ? -5.151 -4.856 2.594 1.00 96.62 83 VAL A N 1
ATOM 672 C CA . VAL A 1 83 ? -5.062 -6.243 3.073 1.00 96.62 83 VAL A CA 1
ATOM 673 C C . VAL A 1 83 ? -4.386 -6.306 4.447 1.00 96.62 83 VAL A C 1
ATOM 675 O O . VAL A 1 83 ? -3.530 -5.477 4.756 1.00 96.62 83 VAL A O 1
ATOM 678 N N . PHE A 1 84 ? -4.755 -7.278 5.286 1.00 95.94 84 PHE A N 1
ATOM 679 C CA . PHE A 1 84 ? -3.948 -7.608 6.466 1.00 95.94 84 PHE A CA 1
ATOM 680 C C . PHE A 1 84 ? -2.795 -8.523 6.050 1.00 95.94 84 PHE A C 1
ATOM 682 O O . PHE A 1 84 ? -3.025 -9.543 5.406 1.00 95.94 84 PHE A O 1
ATOM 689 N N . GLY A 1 85 ? -1.570 -8.142 6.398 1.00 96.25 85 GLY A N 1
ATOM 690 C CA . GLY A 1 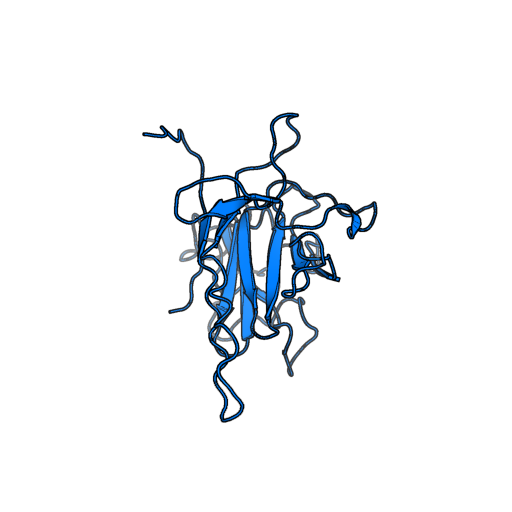85 ? -0.362 -8.880 6.051 1.00 96.25 85 GLY A CA 1
ATOM 691 C C . GLY A 1 85 ? -0.038 -10.033 7.006 1.00 96.25 85 GLY A C 1
ATOM 692 O O . GLY A 1 85 ? -0.715 -10.215 8.024 1.00 96.25 85 GLY A O 1
ATOM 693 N N . PRO A 1 86 ? 1.034 -10.792 6.710 1.00 96.50 86 PRO A N 1
ATOM 694 C CA . PRO A 1 86 ? 1.467 -11.944 7.510 1.00 96.50 86 PRO A CA 1
ATOM 695 C C . PRO A 1 86 ? 1.944 -11.557 8.920 1.00 96.50 86 PRO A C 1
ATOM 697 O O . PRO A 1 86 ? 1.904 -12.365 9.843 1.00 96.50 86 PRO A O 1
ATOM 700 N N . ASP A 1 87 ? 2.330 -10.298 9.124 1.00 97.25 87 ASP A N 1
ATOM 701 C CA . ASP A 1 87 ? 2.659 -9.720 10.431 1.00 97.25 87 ASP A CA 1
ATOM 702 C C . ASP A 1 87 ? 1.425 -9.158 11.169 1.00 97.25 87 ASP A C 1
ATOM 704 O O . ASP A 1 87 ? 1.548 -8.408 12.139 1.00 97.25 87 ASP A O 1
ATOM 708 N N . GLN A 1 88 ? 0.226 -9.506 10.690 1.00 96.81 88 GLN A N 1
ATOM 709 C CA . GLN A 1 88 ? -1.085 -9.067 11.167 1.00 96.81 88 GLN A CA 1
ATOM 710 C C . GLN A 1 88 ? -1.349 -7.560 11.060 1.00 96.81 88 GLN A C 1
ATOM 712 O O . GLN A 1 88 ? -2.379 -7.113 11.562 1.00 96.81 88 GLN A O 1
ATOM 717 N N . ASN A 1 89 ? -0.486 -6.771 10.414 1.00 98.56 89 ASN A N 1
ATOM 718 C CA . ASN A 1 89 ? -0.701 -5.338 10.207 1.00 98.56 89 ASN A CA 1
ATOM 719 C C . ASN A 1 89 ? -1.545 -5.053 8.962 1.00 98.56 89 ASN A C 1
ATOM 721 O O . ASN A 1 89 ? -1.669 -5.895 8.079 1.00 98.56 89 ASN A O 1
ATOM 725 N N . LEU A 1 90 ? -2.159 -3.872 8.897 1.00 98.50 90 LEU A N 1
ATOM 726 C CA . LEU A 1 90 ? -2.994 -3.457 7.770 1.00 98.50 90 LEU A CA 1
ATOM 727 C C . LEU A 1 90 ? -2.160 -2.666 6.756 1.00 98.50 90 LEU A C 1
ATOM 729 O O . LEU A 1 90 ? -1.579 -1.637 7.095 1.00 98.50 90 LEU A O 1
ATOM 733 N N . TYR A 1 91 ? -2.158 -3.116 5.508 1.00 98.62 91 TYR A N 1
ATOM 734 C CA . TYR A 1 91 ? -1.481 -2.484 4.380 1.00 98.62 91 TYR A CA 1
ATOM 735 C C . TYR A 1 91 ? -2.517 -1.816 3.494 1.00 98.62 91 TYR A C 1
ATOM 737 O O . TYR A 1 91 ? -3.496 -2.454 3.114 1.00 98.62 91 TYR A O 1
ATOM 745 N N . VAL A 1 92 ? -2.320 -0.537 3.186 1.00 98.00 92 VAL A N 1
ATOM 746 C CA . VAL A 1 92 ? -3.280 0.285 2.444 1.00 98.00 92 VAL A CA 1
ATOM 747 C C . VAL A 1 92 ? -2.567 1.009 1.317 1.00 98.00 92 VAL A C 1
ATOM 749 O O . VAL A 1 92 ? -1.595 1.724 1.541 1.00 98.00 92 VAL A O 1
ATOM 752 N N . VAL A 1 93 ? -3.081 0.856 0.108 1.00 96.94 93 VAL A N 1
ATOM 753 C CA . VAL A 1 93 ? -2.611 1.564 -1.076 1.00 96.94 93 VAL A CA 1
ATOM 754 C C . VAL A 1 93 ? -3.095 3.009 -1.031 1.00 96.94 93 VAL A C 1
ATOM 756 O O . VAL A 1 93 ? -4.300 3.244 -0.932 1.00 96.94 93 VAL A O 1
ATOM 759 N N . ASN A 1 94 ? -2.168 3.960 -1.139 1.00 95.38 94 ASN A N 1
ATOM 760 C CA . ASN A 1 94 ? -2.430 5.379 -1.361 1.00 95.38 94 ASN A CA 1
ATOM 761 C C . ASN A 1 94 ? -2.024 5.717 -2.803 1.00 95.38 94 ASN A C 1
ATOM 763 O O . ASN A 1 94 ? -0.894 5.459 -3.210 1.00 95.38 94 ASN A O 1
ATOM 767 N N . SER A 1 95 ? -2.961 6.227 -3.601 1.00 92.38 95 SER A N 1
ATOM 768 C CA . SER A 1 95 ? -2.846 6.193 -5.068 1.00 92.38 95 SER A CA 1
ATOM 769 C C . SER A 1 95 ? -2.948 7.590 -5.674 1.00 92.38 95 SER A C 1
ATOM 771 O O . SER A 1 95 ? -3.872 7.870 -6.428 1.00 92.38 95 SER A O 1
ATOM 773 N N . TYR A 1 96 ? -2.049 8.507 -5.322 1.00 86.88 96 TYR A N 1
ATOM 774 C CA . TYR A 1 96 ? -2.159 9.893 -5.791 1.00 86.88 96 TYR A CA 1
ATOM 775 C C . TYR A 1 96 ? -0.808 10.472 -6.189 1.00 86.88 96 TYR A C 1
ATOM 777 O O . TYR A 1 96 ? -0.027 10.780 -5.301 1.00 86.88 96 TYR A O 1
ATOM 785 N N . PHE A 1 97 ? -0.546 10.630 -7.492 1.00 81.62 97 PHE A N 1
ATOM 786 C CA . PHE A 1 97 ? 0.674 11.240 -8.055 1.00 81.62 97 PHE A CA 1
ATOM 787 C C . PHE A 1 97 ? 1.955 10.908 -7.254 1.00 81.62 97 PHE A C 1
ATOM 789 O O . PHE A 1 97 ? 2.355 9.738 -7.204 1.00 81.62 97 PHE A O 1
ATOM 796 N N . GLU A 1 98 ? 2.592 11.898 -6.610 1.00 76.75 98 GLU A N 1
ATOM 797 C CA . GLU A 1 98 ? 3.789 11.703 -5.778 1.00 76.75 98 GLU A CA 1
ATOM 798 C C . GLU A 1 98 ? 3.583 10.854 -4.509 1.00 76.75 98 GLU A C 1
ATOM 800 O O . GLU A 1 98 ? 4.552 10.281 -4.019 1.00 76.75 98 GLU A O 1
ATOM 805 N N . TYR A 1 99 ? 2.352 10.696 -4.020 1.00 83.94 99 TYR A N 1
ATOM 806 C CA . TYR A 1 99 ? 1.973 9.842 -2.882 1.00 83.94 99 TYR A CA 1
ATOM 807 C C . TYR A 1 99 ? 1.604 8.413 -3.298 1.00 83.94 99 TYR A C 1
ATOM 809 O O . TYR A 1 99 ? 0.803 7.756 -2.633 1.00 83.94 99 TYR A O 1
ATOM 817 N N . SER A 1 100 ? 2.137 7.932 -4.423 1.00 94.25 100 SER A N 1
ATOM 818 C CA . SER A 1 100 ? 2.003 6.531 -4.825 1.00 94.25 100 SER A CA 1
ATOM 819 C C . SER A 1 100 ? 2.769 5.634 -3.846 1.00 94.25 100 SER A C 1
ATOM 821 O O . SER A 1 100 ? 3.993 5.496 -3.913 1.00 94.25 100 SER A O 1
ATOM 823 N N . GLU A 1 101 ? 2.040 5.071 -2.887 1.00 96.69 101 GLU A N 1
ATOM 824 C CA . GLU A 1 101 ? 2.603 4.447 -1.691 1.00 96.69 101 GLU A CA 1
ATOM 825 C C . GLU A 1 101 ? 1.778 3.234 -1.246 1.00 96.69 101 GLU A C 1
ATOM 827 O O . GLU A 1 101 ? 0.565 3.152 -1.458 1.00 96.69 101 GLU A O 1
ATOM 832 N N . VAL A 1 102 ? 2.432 2.311 -0.541 1.00 98.31 102 VAL A N 1
ATOM 833 C CA . VAL A 1 102 ? 1.761 1.350 0.339 1.00 98.31 102 VAL A CA 1
ATOM 834 C C . VAL A 1 102 ? 2.040 1.777 1.771 1.00 98.31 102 VAL A C 1
ATOM 836 O O . VAL A 1 102 ? 3.181 1.752 2.226 1.00 98.31 102 VAL A O 1
ATOM 839 N N . LEU A 1 103 ? 0.996 2.169 2.489 1.00 98.50 103 LEU A N 1
ATOM 840 C CA . LEU A 1 103 ? 1.054 2.592 3.883 1.00 98.50 103 LEU A CA 1
ATOM 841 C C . LEU A 1 103 ? 0.812 1.398 4.807 1.00 98.50 103 LEU A C 1
ATOM 843 O O . LEU A 1 103 ? -0.079 0.586 4.555 1.00 98.50 103 LEU A O 1
ATOM 847 N N . LYS A 1 104 ? 1.560 1.321 5.909 1.00 98.69 104 LYS A N 1
ATOM 848 C CA . LYS A 1 104 ? 1.374 0.321 6.964 1.00 98.69 104 LYS A CA 1
ATOM 849 C C . LYS A 1 104 ? 0.718 0.954 8.184 1.00 98.69 104 LYS A C 1
ATOM 851 O O . LYS A 1 104 ? 1.199 1.952 8.720 1.00 98.69 104 LYS A O 1
ATOM 856 N N . PHE A 1 105 ? -0.340 0.316 8.659 1.00 98.81 105 PHE A N 1
ATOM 857 C CA . PHE A 1 105 ? -1.042 0.620 9.898 1.00 98.81 105 PHE A CA 1
ATOM 858 C C . PHE A 1 105 ? -1.005 -0.596 10.823 1.00 98.81 105 PHE A C 1
ATOM 860 O O . PHE A 1 105 ? -0.913 -1.736 10.367 1.00 98.81 105 PHE A O 1
ATOM 867 N N . LYS A 1 106 ? -1.113 -0.372 12.131 1.00 98.56 106 LYS A N 1
ATOM 868 C CA . LYS A 1 106 ? -1.265 -1.449 13.109 1.00 98.56 106 LYS A CA 1
ATOM 869 C C . LYS A 1 106 ? -2.509 -2.261 12.775 1.00 98.56 106 LYS A C 1
ATOM 871 O O . LYS A 1 106 ? -3.537 -1.692 12.433 1.00 98.56 106 LYS A O 1
ATOM 876 N N . GLY A 1 107 ? -2.437 -3.579 12.917 1.00 96.12 107 GLY A N 1
ATOM 877 C CA . GLY A 1 107 ? -3.631 -4.419 12.790 1.00 96.12 107 GLY A CA 1
ATOM 878 C C . GLY A 1 107 ? -4.540 -4.391 14.013 1.00 96.12 107 GLY A C 1
ATOM 879 O O . GLY A 1 107 ? -5.734 -4.679 13.922 1.00 96.12 107 GLY A O 1
ATOM 880 N N . ALA A 1 108 ? -3.969 -4.067 15.173 1.00 96.06 108 ALA A N 1
ATOM 881 C CA . ALA A 1 108 ? -4.722 -3.859 16.396 1.00 96.06 108 ALA A CA 1
ATOM 882 C C . ALA A 1 108 ? -5.403 -2.487 16.367 1.00 96.06 108 ALA A C 1
ATOM 884 O O . ALA A 1 108 ? -4.776 -1.467 16.076 1.00 96.06 108 ALA A O 1
ATOM 885 N N . ARG A 1 109 ? -6.687 -2.475 16.727 1.00 95.88 109 ARG A N 1
ATOM 886 C CA . ARG A 1 109 ? -7.473 -1.248 16.853 1.00 95.88 109 ARG A CA 1
ATOM 887 C C . ARG A 1 109 ? -7.147 -0.547 18.171 1.00 95.88 109 ARG A C 1
ATOM 889 O O . ARG A 1 109 ? -7.041 -1.192 19.211 1.00 95.88 109 ARG A O 1
ATOM 896 N N . ASN A 1 110 ? -7.052 0.775 18.135 1.00 97.19 110 ASN A N 1
ATOM 897 C CA . ASN A 1 110 ? -6.982 1.621 19.319 1.00 97.19 110 ASN A CA 1
ATOM 898 C C . ASN A 1 110 ? -8.358 1.727 20.013 1.00 97.19 110 ASN A C 1
ATOM 900 O O . ASN A 1 110 ? -9.358 1.175 19.549 1.00 97.19 110 ASN A O 1
ATOM 904 N N . LYS A 1 111 ? -8.432 2.493 21.109 1.00 96.25 111 LYS A N 1
ATOM 905 C CA . LYS A 1 111 ? -9.666 2.691 21.897 1.00 96.25 111 LYS A CA 1
ATOM 906 C C . LYS A 1 111 ? -10.860 3.265 21.116 1.00 96.25 111 LYS A C 1
ATOM 908 O O . LYS A 1 111 ? -11.993 3.100 21.545 1.00 96.25 111 LYS A O 1
ATOM 913 N N . ASN A 1 112 ? -10.618 3.914 19.975 1.00 95.69 112 ASN A N 1
ATOM 914 C CA . ASN A 1 112 ? -11.659 4.453 19.093 1.00 95.69 112 ASN A CA 1
ATOM 915 C C . ASN A 1 112 ? -12.047 3.460 17.978 1.00 95.69 112 ASN A C 1
ATOM 917 O O . ASN A 1 112 ? -12.770 3.817 17.047 1.00 95.69 112 ASN A O 1
ATOM 921 N N . GLY A 1 113 ? -11.522 2.232 18.012 1.00 95.00 113 GLY A N 1
ATOM 922 C CA . GLY A 1 113 ? -11.726 1.227 16.972 1.00 95.00 113 GLY A CA 1
ATOM 923 C C . GLY A 1 113 ? -10.899 1.462 15.702 1.00 95.00 113 GLY A C 1
ATOM 924 O O . GLY A 1 113 ? -11.183 0.836 14.679 1.00 95.00 113 GLY A O 1
ATOM 925 N N . GLN A 1 114 ? -9.908 2.356 15.725 1.00 97.94 114 GLN A N 1
ATOM 926 C CA . GLN A 1 114 ? -9.144 2.758 14.538 1.00 97.94 114 GLN A CA 1
ATOM 927 C C . GLN A 1 114 ? -7.742 2.143 14.521 1.00 97.94 114 GLN A C 1
ATOM 929 O O . GLN A 1 114 ? -7.184 1.847 15.571 1.00 97.94 114 GLN A O 1
ATOM 934 N N . HIS A 1 115 ? -7.163 1.989 13.336 1.00 98.25 115 HIS A N 1
ATOM 935 C CA . HIS A 1 115 ? -5.801 1.505 13.127 1.00 98.25 115 HIS A CA 1
ATOM 936 C C . HIS A 1 115 ? -4.827 2.682 13.084 1.00 98.25 115 HIS A C 1
ATOM 938 O O . HIS A 1 115 ? -5.026 3.621 12.306 1.00 98.25 115 HIS A O 1
ATOM 944 N N . ASP A 1 116 ? -3.798 2.644 13.929 1.00 98.62 116 ASP A N 1
ATOM 945 C CA . ASP A 1 116 ? -2.771 3.690 13.991 1.00 98.62 116 ASP A CA 1
ATOM 946 C C . ASP A 1 116 ? -1.708 3.476 12.911 1.00 98.62 116 ASP A C 1
ATOM 948 O O . ASP A 1 116 ? -1.331 2.342 12.619 1.00 98.62 116 ASP A O 1
ATOM 952 N N . PHE A 1 117 ? -1.220 4.560 12.318 1.00 98.75 117 PHE A N 1
ATOM 953 C CA . PHE A 1 117 ? -0.145 4.544 11.336 1.00 98.75 117 PHE A CA 1
ATOM 954 C C . PHE A 1 117 ? 1.151 3.997 11.945 1.00 98.75 117 PHE A C 1
ATOM 956 O O . PHE A 1 117 ? 1.436 4.200 13.127 1.00 98.75 117 PHE A O 1
ATOM 963 N N . VAL A 1 118 ? 1.922 3.283 11.126 1.00 98.62 118 VAL A N 1
ATOM 964 C CA . VAL A 1 118 ? 3.235 2.739 11.489 1.00 98.62 118 VAL A CA 1
ATOM 965 C C . VAL A 1 118 ? 4.314 3.391 10.635 1.00 98.62 118 VAL A C 1
ATOM 967 O O . VAL A 1 118 ? 5.223 4.001 11.184 1.00 98.62 118 VAL A O 1
ATOM 970 N N . GLN A 1 119 ? 4.224 3.252 9.310 1.00 98.38 119 GLN A N 1
ATOM 971 C CA . GLN A 1 119 ? 5.208 3.789 8.364 1.00 98.38 119 GLN A CA 1
ATOM 972 C C . GLN A 1 119 ? 4.684 3.764 6.923 1.00 98.38 119 GLN A C 1
ATOM 974 O O . GLN A 1 119 ? 3.723 3.052 6.613 1.00 98.38 119 GLN A O 1
ATOM 979 N N . ILE A 1 120 ? 5.369 4.472 6.022 1.00 97.88 120 ILE A N 1
ATOM 980 C CA . ILE A 1 120 ? 5.307 4.161 4.591 1.00 97.88 120 ILE A CA 1
ATOM 981 C C . ILE A 1 120 ? 6.066 2.846 4.395 1.00 97.88 120 ILE A C 1
ATOM 983 O O . ILE A 1 120 ? 7.243 2.765 4.729 1.00 97.88 120 ILE A O 1
ATOM 987 N N . PHE A 1 121 ? 5.392 1.812 3.899 1.00 98.56 121 PHE A N 1
ATOM 988 C CA . PHE A 1 121 ? 6.006 0.508 3.662 1.00 98.56 121 PHE A CA 1
ATOM 989 C C . PHE A 1 121 ? 6.672 0.443 2.292 1.00 98.56 121 PHE A C 1
ATOM 991 O O . PHE A 1 121 ? 7.826 0.060 2.198 1.00 98.56 121 PHE A O 1
ATOM 998 N N . VAL A 1 122 ? 5.973 0.872 1.241 1.00 98.38 122 VAL A N 1
ATOM 999 C CA . VAL A 1 122 ? 6.545 1.023 -0.105 1.00 98.38 122 VAL A CA 1
ATOM 1000 C C . VAL A 1 122 ? 6.342 2.463 -0.542 1.00 98.38 122 VAL A C 1
ATOM 1002 O O . VAL A 1 122 ? 5.223 2.970 -0.461 1.00 98.38 122 VAL A O 1
ATOM 1005 N N . LYS A 1 123 ? 7.403 3.111 -1.027 1.00 95.81 123 LYS A N 1
ATOM 1006 C CA . LYS A 1 123 ? 7.364 4.492 -1.523 1.00 95.81 123 LYS A CA 1
ATOM 1007 C C . LYS A 1 123 ? 7.791 4.557 -2.983 1.00 95.81 123 LYS A C 1
ATOM 1009 O O . LYS A 1 123 ? 8.813 3.966 -3.348 1.00 95.81 123 LYS A O 1
ATOM 1014 N N . ARG A 1 124 ? 7.049 5.293 -3.814 1.00 95.12 124 ARG A N 1
ATOM 1015 C CA . ARG A 1 124 ? 7.482 5.613 -5.179 1.00 95.12 124 ARG A CA 1
ATOM 1016 C C . ARG A 1 124 ? 8.769 6.426 -5.151 1.00 95.12 124 ARG A C 1
ATOM 1018 O O . ARG A 1 124 ? 8.919 7.362 -4.369 1.00 95.12 124 ARG A O 1
ATOM 1025 N N . HIS A 1 125 ? 9.680 6.104 -6.061 1.00 94.06 125 HIS A N 1
ATOM 1026 C CA . HIS A 1 125 ? 10.879 6.899 -6.283 1.00 94.06 125 HIS A CA 1
ATOM 1027 C C . HIS A 1 125 ? 11.230 6.907 -7.778 1.00 94.06 125 HIS A C 1
ATOM 1029 O O . HIS A 1 125 ? 11.367 5.827 -8.345 1.00 94.06 125 HIS A O 1
ATOM 1035 N N . PRO A 1 126 ? 11.469 8.069 -8.423 1.00 91.44 126 PRO A N 1
ATOM 1036 C CA . PRO A 1 126 ? 11.644 8.157 -9.881 1.00 91.44 126 PRO A CA 1
ATOM 1037 C C . PRO A 1 126 ? 12.743 7.268 -10.481 1.00 91.44 126 PRO A C 1
ATOM 1039 O O . PRO A 1 126 ? 12.659 6.904 -11.644 1.00 91.44 126 PRO A O 1
ATOM 1042 N N . LYS A 1 127 ? 13.785 6.953 -9.702 1.00 90.62 127 LYS A N 1
ATOM 1043 C CA . LYS A 1 127 ? 14.899 6.077 -10.119 1.00 90.62 127 LYS A CA 1
ATOM 1044 C C . LYS A 1 127 ? 14.892 4.698 -9.452 1.00 90.62 127 LYS A C 1
ATOM 1046 O O . LYS A 1 127 ? 14.876 3.690 -10.133 1.00 90.62 127 LYS A O 1
ATOM 1051 N N . MET A 1 128 ? 14.882 4.660 -8.118 1.00 93.50 128 MET A N 1
ATOM 1052 C CA . MET A 1 128 ? 14.964 3.410 -7.349 1.00 93.50 128 MET A CA 1
ATOM 1053 C C . MET A 1 128 ? 13.692 2.549 -7.357 1.00 93.50 128 MET A C 1
ATOM 1055 O O . MET A 1 128 ? 13.782 1.343 -7.165 1.00 93.50 128 MET A O 1
ATOM 1059 N N . ASN A 1 129 ? 12.510 3.148 -7.526 1.00 95.56 129 ASN A N 1
ATOM 1060 C CA . ASN A 1 129 ? 11.235 2.427 -7.511 1.00 95.56 129 ASN A CA 1
ATOM 1061 C C . ASN A 1 129 ? 10.199 3.125 -8.417 1.00 95.56 129 ASN A C 1
ATOM 1063 O O . ASN A 1 129 ? 9.188 3.637 -7.918 1.00 95.56 129 ASN A O 1
ATOM 1067 N N . PRO A 1 130 ? 10.470 3.230 -9.734 1.00 93.94 130 PRO A N 1
ATOM 1068 C CA . PRO A 1 130 ? 9.585 3.924 -10.664 1.00 93.94 130 PRO A CA 1
ATOM 1069 C C . PRO A 1 130 ? 8.334 3.104 -10.997 1.00 93.94 130 PRO A C 1
ATOM 1071 O O . PRO A 1 130 ? 7.374 3.655 -11.526 1.00 93.94 130 PRO A O 1
ATOM 1074 N N . GLY A 1 131 ? 8.332 1.800 -10.692 1.00 93.12 131 GLY A N 1
ATOM 1075 C CA . GLY A 1 131 ? 7.264 0.884 -11.081 1.00 93.12 131 GLY A CA 1
ATOM 1076 C C . GLY A 1 131 ? 5.944 1.087 -10.335 1.00 93.12 131 GLY A C 1
ATOM 1077 O O . GLY A 1 131 ? 4.885 0.832 -10.909 1.00 93.12 131 GLY A O 1
ATOM 1078 N N . ILE A 1 132 ? 5.979 1.594 -9.097 1.00 95.19 132 ILE A N 1
ATOM 1079 C CA . ILE A 1 132 ? 4.778 1.849 -8.288 1.00 95.19 132 ILE A CA 1
ATOM 1080 C C . ILE A 1 132 ? 4.157 3.216 -8.597 1.00 95.19 132 ILE A C 1
ATOM 1082 O O . ILE A 1 132 ? 4.152 4.129 -7.778 1.00 95.19 132 ILE A O 1
ATOM 1086 N N . ASP A 1 133 ? 3.628 3.378 -9.806 1.00 94.19 133 ASP A N 1
ATOM 1087 C CA . ASP A 1 133 ? 2.949 4.606 -10.226 1.00 94.19 133 ASP A CA 1
ATOM 1088 C C . ASP A 1 133 ? 1.431 4.412 -10.240 1.00 94.19 133 ASP A C 1
ATOM 1090 O O . ASP A 1 133 ? 0.911 3.551 -10.957 1.00 94.19 133 ASP A O 1
ATOM 1094 N N . HIS A 1 134 ? 0.728 5.195 -9.419 1.00 93.56 134 HIS A N 1
ATOM 1095 C CA . HIS A 1 134 ? -0.718 5.097 -9.213 1.00 93.56 134 HIS A CA 1
ATOM 1096 C C . HIS A 1 134 ? -1.140 3.654 -8.869 1.00 93.56 134 HIS A C 1
ATOM 1098 O O . HIS A 1 134 ? -1.860 3.007 -9.639 1.00 93.56 134 HIS A O 1
ATOM 1104 N N . PRO A 1 135 ? -0.631 3.098 -7.748 1.00 95.69 135 PRO A N 1
ATOM 1105 C CA . PRO A 1 135 ? -0.909 1.724 -7.347 1.00 95.69 135 PRO A CA 1
ATOM 1106 C C . PRO A 1 135 ? -2.410 1.488 -7.183 1.00 95.69 135 PRO A C 1
ATOM 1108 O O . PRO A 1 135 ? -3.151 2.370 -6.770 1.00 95.69 135 PRO A O 1
ATOM 1111 N N . PHE A 1 136 ? -2.874 0.291 -7.518 1.00 93.12 136 PHE A N 1
ATOM 1112 C CA . PHE A 1 136 ? -4.288 -0.061 -7.486 1.00 93.12 136 PHE A CA 1
ATOM 1113 C C . PHE A 1 136 ? -4.597 -1.040 -6.359 1.00 93.12 136 PHE A C 1
ATOM 1115 O O . PHE A 1 136 ? -5.493 -0.786 -5.555 1.00 93.12 136 PHE A O 1
ATOM 1122 N N . ASN A 1 137 ? -3.872 -2.155 -6.285 1.00 94.62 137 ASN A N 1
ATOM 1123 C CA . ASN A 1 137 ? -4.148 -3.217 -5.321 1.00 94.62 137 ASN A CA 1
ATOM 1124 C C . ASN A 1 137 ? -2.871 -3.862 -4.774 1.00 94.62 137 ASN A C 1
ATOM 1126 O O . ASN A 1 137 ? -1.823 -3.788 -5.418 1.00 94.62 137 ASN A O 1
ATOM 1130 N N . VAL A 1 138 ? -3.000 -4.512 -3.616 1.00 96.56 138 VAL A N 1
ATOM 1131 C CA . VAL A 1 138 ? -1.947 -5.221 -2.881 1.00 96.56 138 VAL A CA 1
ATOM 1132 C C . VAL A 1 138 ? -2.379 -6.638 -2.519 1.00 96.56 138 VAL A C 1
ATOM 1134 O O . VAL A 1 138 ? -3.535 -6.857 -2.158 1.00 96.56 138 VAL A O 1
ATOM 1137 N N . ALA A 1 139 ? -1.440 -7.581 -2.547 1.00 97.25 139 ALA A N 1
ATOM 1138 C CA . ALA A 1 139 ? -1.634 -8.934 -2.033 1.00 97.25 139 ALA A CA 1
ATOM 1139 C C . ALA A 1 139 ? -0.322 -9.512 -1.488 1.00 97.25 139 ALA A C 1
ATOM 1141 O O . ALA A 1 139 ? 0.751 -9.156 -1.971 1.00 97.25 139 ALA A O 1
ATOM 1142 N N . PHE A 1 140 ? -0.419 -10.399 -0.499 1.00 96.31 140 PHE A N 1
ATOM 1143 C CA . PHE A 1 140 ? 0.719 -11.153 0.029 1.00 96.31 140 PHE A CA 1
ATOM 1144 C C . PHE A 1 140 ? 0.664 -12.600 -0.464 1.00 96.31 140 PHE A C 1
ATOM 1146 O O . PHE A 1 140 ? -0.426 -13.176 -0.482 1.00 96.31 140 PHE A O 1
ATOM 1153 N N . ASP A 1 141 ? 1.807 -13.171 -0.846 1.00 95.31 141 ASP A N 1
ATOM 1154 C CA . ASP A 1 141 ? 1.924 -14.617 -1.084 1.00 95.31 141 ASP A CA 1
ATOM 1155 C C . ASP A 1 141 ? 2.130 -15.400 0.232 1.00 95.31 141 ASP A C 1
ATOM 1157 O O . ASP A 1 141 ? 2.181 -14.818 1.321 1.00 95.31 141 ASP A O 1
ATOM 1161 N N . SER A 1 142 ? 2.208 -16.734 0.145 1.00 93.19 142 SER A N 1
ATOM 1162 C CA . SER A 1 142 ? 2.408 -17.618 1.307 1.00 93.19 142 SER A CA 1
ATOM 1163 C C . SER A 1 142 ? 3.753 -17.416 2.000 1.00 93.19 142 SER A C 1
ATOM 1165 O O . SER A 1 142 ? 3.862 -17.658 3.201 1.00 93.19 142 SER A O 1
ATOM 1167 N N . GLU A 1 143 ? 4.756 -16.947 1.257 1.00 93.75 143 GLU A N 1
ATOM 1168 C CA . GLU A 1 143 ? 6.093 -16.649 1.771 1.00 93.75 143 GLU A CA 1
ATOM 1169 C C . GLU A 1 143 ? 6.155 -15.258 2.422 1.00 93.75 143 GLU A C 1
ATOM 1171 O O . GLU A 1 143 ? 7.110 -14.921 3.125 1.00 93.75 143 GLU A O 1
ATOM 1176 N N . GLY A 1 144 ? 5.094 -14.466 2.251 1.00 95.25 144 GLY A N 1
ATOM 1177 C CA . GLY A 1 144 ? 4.912 -13.158 2.851 1.00 95.25 144 GLY A CA 1
ATOM 1178 C C . GLY A 1 144 ? 5.408 -12.001 1.993 1.00 95.25 144 GLY A C 1
ATOM 1179 O O . GLY A 1 144 ? 5.411 -10.876 2.495 1.00 95.25 144 GLY A O 1
ATOM 1180 N N . ASP A 1 145 ? 5.785 -12.229 0.734 1.00 97.44 145 ASP A N 1
ATOM 1181 C CA . ASP A 1 145 ? 6.187 -11.167 -0.189 1.00 97.44 145 ASP A CA 1
ATOM 1182 C C . ASP A 1 145 ? 4.978 -10.369 -0.675 1.00 97.44 145 ASP A C 1
ATOM 1184 O O . ASP A 1 145 ? 3.878 -10.896 -0.851 1.00 97.44 145 ASP A O 1
ATOM 1188 N N . LEU A 1 146 ? 5.179 -9.066 -0.878 1.00 98.31 146 LEU A N 1
ATOM 1189 C CA . LEU A 1 146 ? 4.119 -8.129 -1.238 1.00 98.31 146 LEU A CA 1
ATOM 1190 C C . LEU A 1 146 ? 4.099 -7.889 -2.746 1.00 98.31 146 LEU A C 1
ATOM 1192 O O . LEU A 1 146 ? 5.092 -7.456 -3.324 1.00 98.31 146 LEU A O 1
ATOM 1196 N N . TYR A 1 147 ? 2.935 -8.048 -3.362 1.00 98.19 147 TYR A N 1
ATOM 1197 C CA . TYR A 1 147 ? 2.703 -7.752 -4.771 1.00 98.19 147 TYR A CA 1
ATOM 1198 C C . TYR A 1 147 ? 1.805 -6.533 -4.890 1.00 98.19 147 TYR A C 1
ATOM 1200 O O . TYR A 1 147 ? 0.752 -6.463 -4.253 1.00 98.19 147 TYR A O 1
ATOM 1208 N N . VAL A 1 148 ? 2.211 -5.579 -5.723 1.00 98.12 148 VAL A N 1
ATOM 1209 C CA . VAL A 1 148 ? 1.500 -4.326 -5.968 1.00 98.12 148 VAL A CA 1
ATOM 1210 C C . VAL A 1 148 ? 1.211 -4.214 -7.455 1.00 98.12 148 VAL A C 1
ATOM 1212 O O . VAL A 1 148 ? 2.120 -4.262 -8.279 1.00 98.12 148 VAL A O 1
ATOM 1215 N N . SER A 1 149 ? -0.059 -4.038 -7.800 1.00 96.44 149 SER A N 1
ATOM 1216 C CA . SER A 1 149 ? -0.459 -3.679 -9.165 1.00 96.44 149 SER A CA 1
ATOM 1217 C C . SER A 1 149 ? -0.482 -2.166 -9.318 1.00 96.44 149 SER A C 1
ATOM 1219 O O . SER A 1 149 ? -0.981 -1.480 -8.427 1.00 96.44 149 SER A O 1
ATOM 1221 N N . SER A 1 150 ? -0.002 -1.650 -10.447 1.00 94.88 150 SER A N 1
ATOM 1222 C CA . SER A 1 150 ? 0.061 -0.209 -10.706 1.00 94.88 150 SER A CA 1
ATOM 1223 C C . SER A 1 150 ? -0.605 0.177 -12.016 1.00 94.88 150 SER A C 1
ATOM 1225 O O . SER A 1 150 ? -0.345 -0.413 -13.063 1.00 94.88 150 SER A O 1
ATOM 1227 N N . GLN A 1 151 ? -1.495 1.170 -11.952 1.00 91.19 151 GLN A N 1
ATOM 1228 C CA . GLN A 1 151 ? -2.375 1.523 -13.062 1.00 91.19 151 GLN A CA 1
ATOM 1229 C C . GLN A 1 151 ? -1.608 2.199 -14.205 1.00 91.19 151 GLN A C 1
ATOM 1231 O O . GLN A 1 151 ? -1.767 1.808 -15.361 1.00 91.19 151 GLN A O 1
ATOM 1236 N N . ASN A 1 152 ? -0.755 3.177 -13.888 1.00 91.94 152 ASN A N 1
ATOM 1237 C CA . ASN A 1 152 ? -0.076 3.995 -14.900 1.00 91.94 152 ASN A CA 1
ATOM 1238 C C . ASN A 1 152 ? 1.064 3.246 -15.597 1.00 91.94 152 ASN A C 1
ATOM 1240 O O . ASN A 1 152 ? 1.246 3.351 -16.816 1.00 91.94 152 ASN A O 1
ATOM 1244 N N . THR A 1 153 ? 1.821 2.472 -14.822 1.00 92.62 153 THR A N 1
ATOM 1245 C CA . THR A 1 153 ? 2.910 1.628 -15.325 1.00 92.62 153 THR A CA 1
ATOM 1246 C C . THR A 1 153 ? 2.409 0.318 -15.910 1.00 92.62 153 THR A C 1
ATOM 1248 O O . THR A 1 153 ? 3.127 -0.286 -16.695 1.00 92.62 153 THR A O 1
ATOM 1251 N N . SER A 1 154 ? 1.183 -0.101 -15.579 1.00 93.19 154 SER A N 1
ATOM 1252 C CA . SER A 1 154 ? 0.578 -1.349 -16.054 1.00 93.19 154 SER A CA 1
ATOM 1253 C C . SER A 1 154 ? 1.474 -2.561 -15.777 1.00 93.19 154 SER A C 1
ATOM 1255 O O . SER A 1 154 ? 1.690 -3.390 -16.652 1.00 93.19 154 SER A O 1
ATOM 1257 N N . LEU A 1 155 ? 2.023 -2.643 -14.564 1.00 92.75 155 LEU A N 1
ATOM 1258 C CA . LEU A 1 155 ? 2.864 -3.751 -14.110 1.00 92.75 155 LEU A CA 1
ATOM 1259 C C . LEU A 1 155 ? 2.394 -4.287 -12.759 1.00 92.75 155 LEU A C 1
ATOM 1261 O O . LEU A 1 155 ? 1.664 -3.613 -12.020 1.00 92.75 155 LEU A O 1
ATOM 1265 N N . VAL A 1 156 ? 2.849 -5.494 -12.434 1.00 96.19 156 VAL A N 1
ATOM 1266 C CA . VAL A 1 156 ? 2.823 -6.026 -11.069 1.00 96.19 156 VAL A CA 1
ATOM 1267 C C . VAL A 1 156 ? 4.252 -6.036 -10.550 1.00 96.19 156 VAL A C 1
ATOM 1269 O O . VAL A 1 156 ? 5.101 -6.732 -11.105 1.00 96.19 156 VAL A O 1
ATOM 1272 N N . ALA A 1 157 ? 4.513 -5.266 -9.497 1.00 97.12 157 ALA A N 1
ATOM 1273 C CA . ALA A 1 157 ? 5.793 -5.247 -8.803 1.00 97.12 157 ALA A CA 1
ATOM 1274 C C . ALA A 1 157 ? 5.740 -6.126 -7.546 1.00 97.12 157 ALA A C 1
ATOM 1276 O O . ALA A 1 157 ? 4.723 -6.156 -6.853 1.00 97.12 157 ALA A O 1
ATOM 1277 N N . ARG A 1 158 ? 6.839 -6.817 -7.248 1.00 97.56 158 ARG A N 1
ATOM 1278 C CA . ARG A 1 158 ? 7.066 -7.638 -6.061 1.00 97.56 158 ARG A CA 1
ATOM 1279 C C . ARG A 1 158 ? 8.080 -6.952 -5.145 1.00 97.56 158 ARG A C 1
ATOM 1281 O O . ARG A 1 158 ? 9.133 -6.489 -5.588 1.00 97.56 158 ARG A O 1
ATOM 1288 N N . TYR A 1 159 ? 7.754 -6.909 -3.863 1.00 98.50 159 TYR A N 1
ATOM 1289 C CA . TYR A 1 159 ? 8.523 -6.275 -2.802 1.00 98.50 159 TYR A CA 1
ATOM 1290 C C . TYR A 1 159 ? 8.776 -7.268 -1.676 1.00 98.50 159 TYR A C 1
ATOM 1292 O O . TYR A 1 159 ? 7.924 -8.110 -1.381 1.00 98.50 159 TYR A O 1
ATOM 1300 N N . HIS A 1 160 ? 9.909 -7.104 -0.999 1.00 98.50 160 HIS A N 1
ATOM 1301 C CA . HIS A 1 160 ? 10.216 -7.867 0.201 1.00 98.50 160 HIS A CA 1
ATOM 1302 C C . HIS A 1 160 ? 9.128 -7.657 1.262 1.00 98.50 160 HIS A C 1
ATOM 1304 O O . HIS A 1 160 ? 8.796 -6.526 1.638 1.00 98.50 160 HIS A O 1
ATOM 1310 N N . GLY A 1 161 ? 8.572 -8.765 1.746 1.00 98.19 161 GLY A N 1
ATOM 1311 C CA . GLY A 1 161 ? 7.549 -8.793 2.785 1.00 98.19 161 GLY A CA 1
ATOM 1312 C C . GLY A 1 161 ? 7.962 -8.189 4.132 1.00 98.19 161 GLY A C 1
ATOM 1313 O O . GLY A 1 161 ? 9.149 -8.028 4.413 1.00 98.19 161 GLY A O 1
ATOM 1314 N N . PRO A 1 162 ? 7.011 -7.914 5.046 1.00 97.88 162 PRO A N 1
ATOM 1315 C CA . PRO A 1 162 ? 7.323 -7.413 6.390 1.00 97.88 162 PRO A CA 1
ATOM 1316 C C . PRO A 1 162 ? 8.059 -8.410 7.283 1.00 97.88 162 PRO A C 1
ATOM 1318 O O . PRO A 1 162 ? 8.622 -8.009 8.297 1.00 97.88 162 PRO A O 1
ATOM 1321 N N . VAL A 1 163 ? 8.030 -9.691 6.917 1.00 95.06 163 VAL A N 1
ATOM 1322 C CA . VAL A 1 163 ? 8.745 -10.783 7.588 1.00 95.06 163 VAL A CA 1
ATOM 1323 C C . VAL A 1 163 ? 9.866 -11.351 6.709 1.00 95.06 163 VAL A C 1
ATOM 1325 O O . VAL A 1 163 ? 10.367 -12.442 6.980 1.00 95.06 163 VAL A O 1
ATOM 1328 N N . SER A 1 164 ? 10.242 -10.619 5.649 1.00 94.44 164 SER A N 1
ATOM 1329 C CA . SER A 1 164 ? 11.305 -10.999 4.718 1.00 94.44 164 SER A CA 1
ATOM 1330 C C . SER A 1 164 ? 12.606 -11.299 5.462 1.00 94.44 164 SER A C 1
ATOM 1332 O O . SER A 1 164 ? 12.994 -10.586 6.387 1.00 94.44 164 SER A O 1
ATOM 1334 N N . LYS A 1 165 ? 13.295 -12.356 5.022 1.00 92.88 165 LYS A N 1
ATOM 1335 C CA . LYS A 1 165 ? 14.626 -12.752 5.515 1.00 92.88 165 LYS A CA 1
ATOM 1336 C C . LYS A 1 165 ? 15.738 -12.494 4.496 1.00 92.88 165 LYS A C 1
ATOM 1338 O O . LYS A 1 165 ? 16.900 -12.749 4.787 1.00 92.88 165 LYS A O 1
ATOM 1343 N N . THR A 1 166 ? 15.375 -12.056 3.295 1.00 92.56 166 THR A N 1
ATOM 1344 C CA . THR A 1 166 ? 16.252 -12.014 2.113 1.00 92.56 166 THR A CA 1
ATOM 1345 C C . THR A 1 166 ? 16.493 -10.600 1.595 1.00 92.56 166 THR A C 1
ATOM 1347 O O . THR A 1 166 ? 17.277 -10.417 0.671 1.00 92.56 166 THR A O 1
ATOM 1350 N N . GLY A 1 167 ? 15.850 -9.600 2.196 1.00 94.81 167 GLY A N 1
ATOM 1351 C CA . GLY A 1 167 ? 16.015 -8.196 1.846 1.00 94.81 167 GLY A CA 1
ATOM 1352 C C . GLY A 1 167 ? 15.175 -7.286 2.731 1.00 94.81 167 GLY A C 1
ATOM 1353 O O . GLY A 1 167 ? 14.305 -7.755 3.472 1.00 94.81 167 GLY A O 1
ATOM 1354 N N . GLU A 1 168 ? 15.454 -5.989 2.642 1.00 97.12 168 GLU A N 1
ATOM 1355 C CA . GLU A 1 168 ? 14.820 -4.957 3.461 1.00 97.12 168 GLU A CA 1
ATOM 1356 C C . GLU A 1 168 ? 13.313 -4.860 3.160 1.00 97.12 168 GLU A C 1
ATOM 1358 O O . GLU A 1 168 ? 12.938 -4.669 1.996 1.00 97.12 168 GLU A O 1
ATOM 1363 N N . PRO A 1 169 ? 12.427 -4.966 4.167 1.00 98.19 169 PRO A N 1
ATOM 1364 C CA . PRO A 1 169 ? 10.986 -4.893 3.958 1.00 98.19 169 PRO A CA 1
ATOM 1365 C C . PRO A 1 169 ? 10.545 -3.656 3.170 1.00 98.19 169 PRO A C 1
ATOM 1367 O O . PRO A 1 169 ? 10.949 -2.533 3.466 1.00 98.19 169 PRO A O 1
ATOM 1370 N N . GLY A 1 170 ? 9.679 -3.866 2.179 1.00 98.00 170 GLY A N 1
ATOM 1371 C CA . GLY A 1 170 ? 9.130 -2.796 1.347 1.00 98.00 170 GLY A CA 1
ATOM 1372 C C . GLY A 1 170 ? 10.038 -2.331 0.203 1.00 98.00 170 GLY A C 1
ATOM 1373 O O . GLY A 1 170 ? 9.636 -1.472 -0.587 1.00 98.00 170 GLY A O 1
ATOM 1374 N N . THR A 1 171 ? 11.234 -2.907 0.060 1.00 97.81 171 THR A N 1
ATOM 1375 C CA . THR A 1 171 ? 12.106 -2.658 -1.098 1.00 97.81 171 THR A CA 1
ATOM 1376 C C . THR A 1 171 ? 11.776 -3.595 -2.269 1.00 97.81 171 THR A C 1
ATOM 1378 O O . THR A 1 171 ? 11.298 -4.712 -2.034 1.00 97.81 171 THR A O 1
ATOM 1381 N N . PRO A 1 172 ?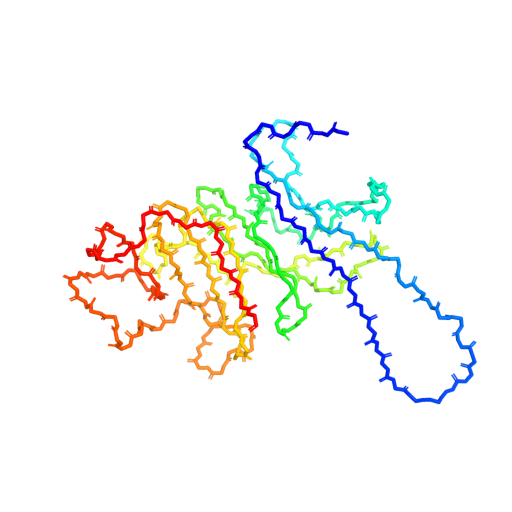 11.952 -3.152 -3.534 1.00 97.88 172 PRO A N 1
ATOM 1382 C CA . PRO A 1 172 ? 11.697 -3.998 -4.698 1.00 97.88 172 PRO A CA 1
ATOM 1383 C C . PRO A 1 172 ? 12.597 -5.237 -4.688 1.00 97.88 172 PRO A C 1
ATOM 1385 O O . PRO A 1 172 ? 13.792 -5.126 -4.419 1.00 97.88 172 PRO A O 1
ATOM 1388 N N . MET A 1 173 ? 12.040 -6.401 -5.015 1.00 96.88 173 MET A N 1
ATOM 1389 C CA . MET A 1 173 ? 12.820 -7.635 -5.139 1.00 96.88 173 MET A CA 1
ATOM 1390 C C . MET A 1 173 ? 13.613 -7.680 -6.459 1.00 96.88 173 MET A C 1
ATOM 1392 O O . MET A 1 173 ? 13.286 -6.952 -7.404 1.00 96.88 173 MET A O 1
ATOM 1396 N N . PRO A 1 174 ? 14.635 -8.551 -6.567 1.00 93.75 174 PRO A N 1
ATOM 1397 C CA . PRO A 1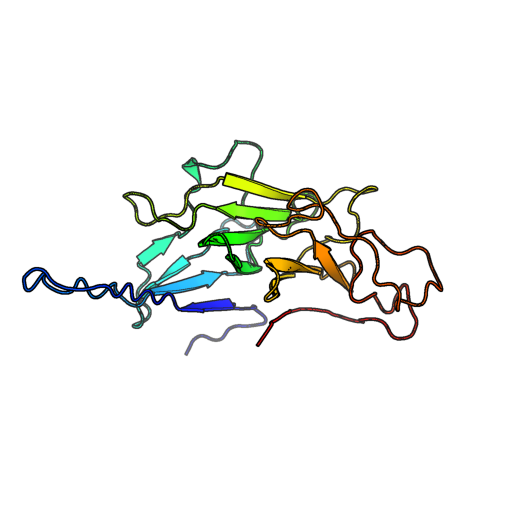 174 ? 15.264 -8.856 -7.848 1.00 93.75 174 PRO A CA 1
ATOM 1398 C C . PRO A 1 174 ? 14.244 -9.329 -8.891 1.00 93.75 174 PRO A C 1
ATOM 1400 O O . PRO A 1 174 ? 13.220 -9.927 -8.549 1.00 93.75 174 PRO A O 1
ATOM 1403 N N . LEU A 1 175 ? 14.537 -9.071 -10.168 1.00 92.94 175 LEU A N 1
ATOM 1404 C CA . LEU A 1 175 ? 13.709 -9.556 -11.270 1.00 92.94 175 LEU A CA 1
ATOM 1405 C C . LEU A 1 175 ? 13.703 -11.098 -11.288 1.00 92.94 175 LEU A C 1
ATOM 1407 O O . LEU A 1 175 ? 14.751 -11.704 -11.047 1.00 92.94 175 LEU A O 1
ATOM 1411 N N . PRO A 1 176 ? 12.561 -11.747 -11.579 1.00 90.44 176 PRO A N 1
ATOM 1412 C CA . PRO A 1 176 ? 12.515 -13.190 -11.789 1.00 90.44 176 PRO A CA 1
ATOM 1413 C C . PRO A 1 176 ? 13.471 -13.625 -12.907 1.00 90.44 176 PRO A C 1
ATOM 1415 O O . PRO A 1 176 ? 13.476 -13.019 -13.974 1.00 90.44 176 PRO A O 1
ATOM 1418 N N . GLU A 1 177 ? 14.223 -14.711 -12.707 1.00 85.81 177 GLU A N 1
ATOM 1419 C CA . GLU A 1 177 ? 15.194 -15.216 -13.700 1.00 85.81 177 GLU A CA 1
ATOM 1420 C C . GLU A 1 177 ? 14.559 -15.538 -15.063 1.00 85.81 177 GLU A C 1
ATOM 1422 O O . GLU A 1 177 ? 15.203 -15.419 -16.100 1.00 85.81 177 GLU A O 1
ATOM 1427 N N . GLY A 1 178 ? 13.284 -15.942 -15.061 1.00 79.12 178 GLY A N 1
ATOM 1428 C CA . GLY A 1 178 ? 12.530 -16.279 -16.268 1.00 79.12 178 GLY A CA 1
ATOM 1429 C C . GLY A 1 178 ? 11.921 -15.084 -17.004 1.00 79.12 178 GLY A C 1
ATOM 1430 O O . GLY A 1 178 ? 11.258 -15.294 -18.020 1.00 79.12 178 GLY A O 1
ATOM 1431 N N . LEU A 1 179 ? 12.089 -13.852 -16.509 1.00 81.62 179 LEU A N 1
ATOM 1432 C CA . LEU A 1 179 ? 11.653 -12.676 -17.251 1.00 81.62 179 LEU A CA 1
ATOM 1433 C C . LEU A 1 179 ? 12.649 -12.418 -18.387 1.00 81.62 179 LEU A C 1
ATOM 1435 O O . LEU A 1 179 ? 13.803 -12.067 -18.143 1.00 81.62 179 LEU A O 1
ATOM 1439 N N . GLY A 1 180 ? 12.200 -12.610 -19.629 1.00 66.88 180 GLY A N 1
ATOM 1440 C CA . GLY A 1 180 ? 12.961 -12.197 -20.804 1.00 66.88 180 GLY A CA 1
ATOM 1441 C C . GLY A 1 180 ? 13.224 -10.698 -20.718 1.00 66.88 180 GLY A C 1
ATOM 1442 O O . GLY A 1 180 ? 12.287 -9.921 -20.589 1.00 66.88 180 GLY A O 1
ATOM 1443 N N . LEU A 1 181 ? 14.497 -10.310 -20.707 1.00 69.19 181 LEU A N 1
ATOM 1444 C CA . LEU A 1 181 ? 14.899 -8.909 -20.711 1.00 69.19 181 LEU A CA 1
ATOM 1445 C C . LEU A 1 181 ? 15.055 -8.475 -22.169 1.00 69.19 181 LEU A C 1
ATOM 1447 O O . LEU A 1 181 ? 16.163 -8.512 -22.707 1.00 69.19 181 LEU A O 1
ATOM 1451 N N . GLU A 1 182 ? 13.959 -8.107 -22.831 1.00 68.62 182 GLU A N 1
ATOM 1452 C CA . GLU A 1 182 ? 14.055 -7.391 -24.110 1.00 68.62 182 GLU A CA 1
ATOM 1453 C C . GLU A 1 182 ? 14.395 -5.914 -23.856 1.00 68.62 182 GLU A C 1
ATOM 1455 O O . GLU A 1 182 ? 15.044 -5.263 -24.680 1.00 68.62 182 GLU A O 1
ATOM 1460 N N . THR A 1 183 ? 14.014 -5.397 -22.681 1.00 78.44 183 THR A N 1
ATOM 1461 C CA . THR A 1 183 ? 14.252 -4.016 -22.244 1.00 78.44 183 THR A CA 1
ATOM 1462 C C . THR A 1 183 ? 14.680 -3.912 -20.773 1.00 78.44 183 THR A C 1
ATOM 1464 O O . THR A 1 183 ? 14.604 -4.869 -20.002 1.00 78.44 183 THR A O 1
ATOM 1467 N N . GLU A 1 184 ? 15.168 -2.734 -20.361 1.00 86.81 184 GLU A N 1
ATOM 1468 C CA . GLU A 1 184 ? 15.422 -2.444 -18.944 1.00 86.81 184 GLU A CA 1
ATOM 1469 C C . GLU A 1 184 ? 14.091 -2.270 -18.200 1.00 86.81 184 GLU A C 1
ATOM 1471 O O . GLU A 1 184 ? 13.293 -1.382 -18.511 1.00 86.81 184 GLU A O 1
ATOM 1476 N N . LEU A 1 185 ? 13.856 -3.114 -17.194 1.00 90.62 185 LEU A N 1
ATOM 1477 C CA . LEU A 1 185 ? 12.616 -3.119 -16.423 1.00 90.62 185 LEU A CA 1
ATOM 1478 C C . LEU A 1 185 ? 12.782 -2.407 -15.076 1.00 90.62 185 LEU A C 1
ATOM 1480 O O . LEU A 1 185 ? 13.836 -2.518 -14.444 1.00 90.62 185 LEU A O 1
ATOM 1484 N N . PRO A 1 186 ? 11.726 -1.738 -14.568 1.00 93.00 186 PRO A N 1
ATOM 1485 C CA . PRO A 1 186 ? 11.713 -1.241 -13.199 1.00 93.00 186 PRO A CA 1
ATOM 1486 C C . PRO A 1 186 ? 12.078 -2.344 -12.189 1.00 93.00 186 PRO A C 1
ATOM 1488 O O . PRO A 1 186 ? 11.567 -3.465 -12.312 1.00 93.00 186 PRO A O 1
ATOM 1491 N N . PRO A 1 187 ? 12.882 -2.043 -11.152 1.00 94.38 187 PRO A N 1
ATOM 1492 C CA . PRO A 1 187 ? 13.138 -2.978 -10.061 1.00 94.38 187 PRO A CA 1
ATOM 1493 C C . PRO A 1 187 ? 11.842 -3.542 -9.469 1.00 94.38 187 PRO A C 1
ATOM 1495 O O . PRO A 1 187 ? 10.839 -2.833 -9.359 1.00 94.38 187 PRO A O 1
ATOM 1498 N N . GLY A 1 188 ? 11.862 -4.819 -9.086 1.00 95.31 188 GLY A N 1
ATOM 1499 C CA . GLY A 1 188 ? 10.692 -5.522 -8.565 1.00 95.31 188 GLY A CA 1
ATOM 1500 C C . GLY A 1 188 ? 9.675 -5.956 -9.616 1.00 95.31 188 GLY A C 1
ATOM 1501 O O . GLY A 1 188 ? 8.692 -6.577 -9.234 1.00 95.31 188 GLY A O 1
ATOM 1502 N N . THR A 1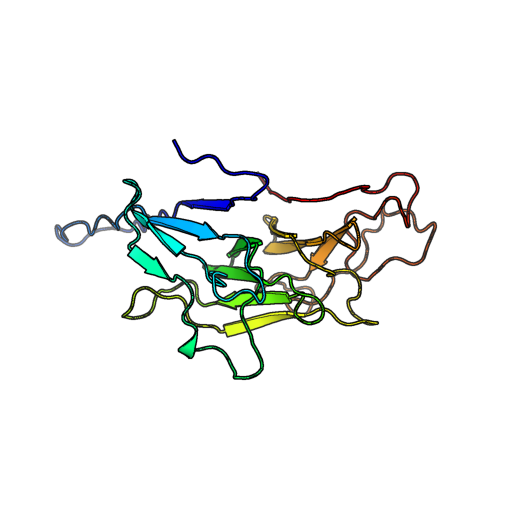 189 ? 9.848 -5.672 -10.912 1.00 95.19 189 THR A N 1
ATOM 1503 C CA . THR A 1 189 ? 8.885 -6.123 -11.934 1.00 95.19 189 THR A CA 1
ATOM 1504 C C . THR A 1 189 ? 8.732 -7.646 -11.903 1.00 95.19 189 THR A C 1
ATOM 1506 O O . THR A 1 189 ? 9.678 -8.383 -12.161 1.00 95.19 189 THR A O 1
ATOM 1509 N N . PHE A 1 190 ? 7.520 -8.105 -11.591 1.00 94.25 190 PHE A N 1
ATOM 1510 C CA . PHE A 1 190 ? 7.143 -9.518 -11.562 1.00 94.25 190 PHE A CA 1
ATOM 1511 C C . PHE A 1 190 ? 6.272 -9.895 -12.760 1.00 94.25 190 PHE A C 1
ATOM 1513 O O . PHE A 1 190 ? 6.442 -10.964 -13.335 1.00 94.25 190 PHE A O 1
ATOM 1520 N N . VAL A 1 191 ? 5.370 -8.997 -13.169 1.00 92.81 191 VAL A N 1
ATOM 1521 C CA . VAL A 1 191 ? 4.670 -9.084 -14.457 1.00 92.81 191 VAL A CA 1
ATOM 1522 C C . VAL A 1 191 ? 4.864 -7.760 -15.200 1.00 92.81 191 VAL A C 1
ATOM 1524 O O . VAL A 1 191 ? 4.446 -6.722 -14.669 1.00 92.81 191 VAL A O 1
ATOM 1527 N N . PRO A 1 192 ? 5.503 -7.761 -16.386 1.00 92.19 192 PRO A N 1
ATOM 1528 C CA . PRO A 1 192 ? 5.838 -6.542 -17.111 1.00 92.19 192 PRO A CA 1
ATOM 1529 C C . PRO A 1 192 ? 4.624 -5.938 -17.824 1.00 92.19 192 PRO A C 1
ATOM 1531 O O . PRO A 1 192 ? 3.596 -6.588 -18.028 1.00 92.19 192 PRO A O 1
ATOM 1534 N N . SER A 1 193 ? 4.763 -4.678 -18.234 1.00 90.38 193 SER A N 1
ATOM 1535 C CA . SER A 1 193 ? 3.796 -3.994 -19.095 1.00 90.38 193 SER A CA 1
ATOM 1536 C C . SER A 1 193 ? 3.984 -4.373 -20.560 1.00 90.38 193 SER A C 1
ATOM 1538 O O . SER A 1 193 ? 5.114 -4.528 -21.012 1.00 90.38 193 SER A O 1
ATOM 1540 N N . ALA A 1 194 ? 2.890 -4.370 -21.325 1.00 88.06 194 ALA A N 1
ATOM 1541 C CA . ALA A 1 194 ? 2.899 -4.463 -22.786 1.00 88.06 194 ALA A CA 1
ATOM 1542 C C . ALA A 1 194 ? 3.733 -3.353 -23.462 1.00 88.06 194 ALA A C 1
ATOM 1544 O O . ALA A 1 194 ? 4.124 -3.470 -24.618 1.00 88.06 194 ALA A O 1
ATOM 1545 N N . LYS A 1 195 ? 3.972 -2.240 -22.750 1.00 85.94 195 LYS A N 1
ATOM 1546 C CA . LYS A 1 195 ? 4.812 -1.122 -23.211 1.00 85.94 195 LYS A CA 1
ATOM 1547 C C . LYS A 1 195 ? 6.309 -1.449 -23.191 1.00 85.94 195 LYS A C 1
ATOM 1549 O O . LYS A 1 195 ? 7.074 -0.735 -23.829 1.00 85.94 195 LYS A O 1
ATOM 1554 N N . LEU A 1 196 ? 6.707 -2.446 -22.402 1.00 84.38 196 LEU A N 1
ATOM 1555 C CA . LEU A 1 196 ? 8.100 -2.836 -22.175 1.00 84.38 196 LEU A CA 1
ATOM 1556 C C . LEU A 1 196 ? 8.398 -4.207 -22.786 1.00 84.38 196 LEU A C 1
ATOM 1558 O O . LEU A 1 196 ? 9.471 -4.406 -23.333 1.00 84.38 196 LEU A O 1
ATOM 1562 N N . GLU A 1 197 ? 7.429 -5.118 -22.729 1.00 81.81 197 GLU A N 1
ATOM 1563 C CA . GLU A 1 197 ? 7.538 -6.488 -23.228 1.00 81.81 197 GLU A CA 1
ATOM 1564 C C . GLU A 1 197 ? 6.301 -6.813 -24.068 1.00 81.81 197 GLU A C 1
ATOM 1566 O O . GLU A 1 197 ? 5.174 -6.550 -23.648 1.00 81.81 197 GLU A O 1
ATOM 1571 N N . SER A 1 198 ? 6.482 -7.391 -25.256 1.00 80.62 198 SER A N 1
ATOM 1572 C CA . SER A 1 198 ? 5.402 -7.566 -26.247 1.00 80.62 198 SER A CA 1
ATOM 1573 C C . SER A 1 198 ? 4.218 -8.428 -25.772 1.00 80.62 198 SER A C 1
ATOM 1575 O O . SER A 1 198 ? 3.103 -8.294 -26.279 1.00 80.62 198 SER A O 1
ATOM 1577 N N . ASN A 1 199 ? 4.433 -9.279 -24.768 1.00 78.94 199 ASN A N 1
ATOM 1578 C CA . ASN A 1 199 ? 3.435 -10.139 -24.125 1.00 78.94 199 ASN A CA 1
ATOM 1579 C C . ASN A 1 199 ? 2.967 -9.625 -22.744 1.00 78.94 199 ASN A C 1
ATOM 1581 O O . ASN A 1 199 ? 2.311 -10.362 -22.005 1.00 78.94 199 ASN A O 1
ATOM 1585 N N . GLY A 1 200 ? 3.318 -8.390 -22.376 1.00 80.44 200 GLY A N 1
ATOM 1586 C CA . GLY A 1 200 ? 3.025 -7.815 -21.067 1.00 80.44 200 GLY A CA 1
ATOM 1587 C C . GLY A 1 200 ? 1.583 -7.321 -20.884 1.00 80.44 200 GLY A C 1
ATOM 1588 O O . GLY A 1 200 ? 0.717 -7.422 -21.754 1.00 80.44 200 GLY A O 1
ATOM 1589 N N . LEU A 1 201 ? 1.312 -6.749 -19.710 1.00 81.69 201 LEU A N 1
ATOM 1590 C CA . LEU A 1 201 ? -0.010 -6.261 -19.311 1.00 81.69 201 LEU A CA 1
ATOM 1591 C C . LEU A 1 201 ? -0.377 -4.934 -19.997 1.00 81.69 201 LEU A C 1
ATOM 1593 O O . LEU A 1 201 ? 0.389 -3.967 -19.968 1.00 81.69 201 LEU A O 1
ATOM 1597 N N . LEU A 1 202 ? -1.594 -4.864 -20.547 1.00 85.19 202 LEU A N 1
ATOM 1598 C CA . LEU A 1 202 ? -2.190 -3.624 -21.072 1.00 85.19 202 LEU A CA 1
ATOM 1599 C C . LEU A 1 202 ? -2.845 -2.785 -19.968 1.00 85.19 202 LEU A C 1
ATOM 1601 O O . LEU A 1 202 ? -2.670 -1.573 -19.912 1.00 85.19 202 LEU A O 1
ATOM 1605 N N . GLU A 1 203 ? -3.587 -3.441 -19.076 1.00 81.00 203 GLU A N 1
ATOM 1606 C CA . GLU A 1 203 ? -4.162 -2.856 -17.868 1.00 81.00 203 GLU A CA 1
ATOM 1607 C C . GLU A 1 203 ? -4.095 -3.879 -16.731 1.00 81.00 203 GLU A C 1
ATOM 1609 O O . GLU A 1 203 ? -4.237 -5.082 -16.952 1.00 81.00 203 GLU A O 1
ATOM 1614 N N . VAL A 1 204 ? -3.942 -3.400 -15.496 1.00 78.62 204 VAL A N 1
ATOM 1615 C CA . VAL A 1 204 ? -3.998 -4.231 -14.290 1.00 78.62 204 VAL A CA 1
ATOM 1616 C C . VAL A 1 204 ? -4.799 -3.518 -13.206 1.00 78.62 204 VAL A C 1
ATOM 1618 O O . VAL A 1 204 ? -4.667 -2.311 -13.009 1.00 78.62 204 VAL A O 1
ATOM 1621 N N . ARG A 1 205 ? -5.677 -4.261 -12.523 1.00 76.38 205 ARG A N 1
ATOM 1622 C CA . ARG A 1 205 ? -6.568 -3.718 -11.477 1.00 76.38 205 ARG A CA 1
ATOM 1623 C C . ARG A 1 205 ? -6.519 -4.493 -10.167 1.00 76.38 205 ARG A C 1
ATOM 1625 O O . ARG A 1 205 ? -6.923 -3.974 -9.135 1.00 76.38 205 ARG A O 1
ATOM 1632 N N . GLY A 1 206 ? -6.067 -5.741 -10.180 1.00 73.50 206 GLY A N 1
ATOM 1633 C CA . GLY A 1 206 ? -6.071 -6.568 -8.986 1.00 73.50 206 GLY A CA 1
ATOM 1634 C C . GLY A 1 206 ? -5.060 -7.691 -9.067 1.00 73.50 206 GLY A C 1
ATOM 1635 O O . GLY A 1 206 ? -4.757 -8.184 -10.149 1.00 73.50 206 GLY A O 1
ATOM 1636 N N . VAL A 1 207 ? -4.576 -8.078 -7.895 1.00 67.31 207 VAL A N 1
ATOM 1637 C CA . VAL A 1 207 ? -3.803 -9.292 -7.655 1.00 67.31 207 VAL A CA 1
ATOM 1638 C C . VAL A 1 207 ? -4.445 -9.948 -6.439 1.00 67.31 207 VAL A C 1
ATOM 1640 O O . VAL A 1 207 ? -4.792 -9.250 -5.484 1.00 67.31 207 VAL A O 1
ATOM 1643 N N . ILE A 1 208 ? -4.656 -11.258 -6.498 1.00 76.50 208 ILE A N 1
ATOM 1644 C CA . ILE A 1 208 ? -5.098 -12.082 -5.372 1.00 76.50 208 ILE A CA 1
ATOM 1645 C C . ILE A 1 208 ? -4.271 -13.367 -5.377 1.00 76.50 208 ILE A C 1
ATOM 1647 O O . ILE A 1 208 ? -3.940 -13.871 -6.448 1.00 76.50 208 ILE A O 1
ATOM 1651 N N . PHE A 1 209 ? -3.969 -13.890 -4.196 1.00 68.44 209 PHE A N 1
ATOM 1652 C CA . PHE A 1 209 ? -3.470 -15.252 -4.015 1.00 68.44 209 PHE A CA 1
ATOM 1653 C C . PHE A 1 209 ? -4.597 -16.068 -3.371 1.00 68.44 209 PHE A C 1
ATOM 1655 O O . PHE A 1 209 ? -5.354 -15.518 -2.564 1.00 68.44 209 PHE A O 1
ATOM 1662 N N . ALA A 1 210 ? -4.762 -17.322 -3.792 1.00 54.69 210 ALA A N 1
ATOM 1663 C CA . ALA A 1 210 ? -5.861 -18.208 -3.404 1.00 54.69 210 ALA A CA 1
ATOM 1664 C C . ALA A 1 210 ? -5.327 -19.499 -2.785 1.00 54.69 210 ALA A C 1
ATOM 1666 O O . ALA A 1 210 ? -4.271 -19.968 -3.267 1.00 54.69 210 ALA A O 1
#